Protein AF-A0A8J3MXI0-F1 (afdb_monomer_lite)

Radius of gyration: 33.32 Å; chains: 1; bounding box: 60×74×113 Å

Secondary structure (DSSP, 8-state):
--------------------------PPPP---HHHHHHHHHHHHHHHHHHHHHHHHS-B---HHHHHHHHHHHHHHHHHHTS-TTSPPPHHHHHHHHHHHHHHHHHHHHHHHHHTTTTBPP-SSHHHHHHHHHHHHHHHH--PPSSSS-THHHHHHHHHHHHHHTTS-S-HHHHHHHHHHHHHHHHHHHH-TTS---PPPGGGG--

Structure (mmCIF, N/CA/C/O backbone):
data_AF-A0A8J3MXI0-F1
#
_entry.id   AF-A0A8J3MXI0-F1
#
loop_
_atom_site.group_PDB
_atom_site.id
_atom_site.type_symbol
_atom_site.label_atom_id
_atom_site.label_alt_id
_atom_site.label_comp_id
_atom_site.label_asym_id
_atom_site.label_entity_id
_atom_site.label_seq_id
_atom_site.pdbx_PDB_ins_code
_atom_site.Cartn_x
_atom_site.Cartn_y
_atom_site.Cartn_z
_atom_site.occupancy
_atom_site.B_iso_or_equiv
_atom_site.auth_seq_id
_atom_site.auth_comp_id
_atom_site.auth_asym_id
_atom_site.auth_atom_id
_atom_site.pdbx_PDB_model_num
ATOM 1 N N . MET A 1 1 ? -31.942 59.322 -62.162 1.00 31.28 1 MET A N 1
ATOM 2 C CA . MET A 1 1 ? -32.189 60.615 -61.498 1.00 31.28 1 MET A CA 1
ATOM 3 C C . MET A 1 1 ? -32.015 60.383 -60.007 1.00 31.28 1 MET A C 1
ATOM 5 O O . MET A 1 1 ? -32.507 59.382 -59.508 1.00 31.28 1 MET A O 1
ATOM 9 N N . ILE A 1 2 ? -31.198 61.240 -59.402 1.00 25.89 2 ILE A N 1
ATOM 10 C CA . ILE A 1 2 ? -30.759 61.354 -57.995 1.00 25.89 2 ILE A CA 1
ATOM 11 C C . ILE A 1 2 ? -32.032 61.547 -57.115 1.00 25.89 2 ILE A C 1
ATOM 13 O O . ILE A 1 2 ? -33.030 62.001 -57.667 1.00 25.89 2 ILE A O 1
ATOM 17 N N . VAL A 1 3 ? -32.184 61.225 -55.823 1.00 27.97 3 VAL A N 1
ATOM 18 C CA . VAL A 1 3 ? -31.429 61.512 -54.580 1.00 27.97 3 VAL A CA 1
ATOM 19 C C . VAL A 1 3 ? -32.130 60.696 -53.464 1.00 27.97 3 VAL A C 1
ATOM 21 O O . VAL A 1 3 ? -33.355 60.667 -53.434 1.00 27.97 3 VAL A O 1
ATOM 24 N N . VAL A 1 4 ? -31.443 59.799 -52.747 1.00 34.66 4 VAL A N 1
ATOM 25 C CA . VAL A 1 4 ? -30.995 59.893 -51.330 1.00 34.66 4 VAL A CA 1
ATOM 26 C C . VAL A 1 4 ? -31.963 60.586 -50.355 1.00 34.66 4 VAL A C 1
ATOM 28 O O . VAL A 1 4 ? -32.127 61.796 -50.411 1.00 34.66 4 VAL A O 1
ATOM 31 N N . THR A 1 5 ? -32.435 59.848 -49.347 1.00 35.12 5 THR A N 1
ATOM 32 C CA . THR A 1 5 ? -32.492 60.336 -47.957 1.00 35.12 5 THR A CA 1
ATOM 33 C C . THR A 1 5 ? -32.207 59.172 -47.008 1.00 35.12 5 THR A C 1
ATOM 35 O O . THR A 1 5 ? -32.801 58.102 -47.133 1.00 35.12 5 THR A O 1
ATOM 38 N N . SER A 1 6 ? -31.236 59.391 -46.118 1.00 42.78 6 SER A N 1
ATOM 39 C CA . SER A 1 6 ? -30.755 58.483 -45.071 1.00 42.78 6 SER A CA 1
ATOM 40 C C . SER A 1 6 ? -31.863 57.942 -44.166 1.00 42.78 6 SER A C 1
ATOM 42 O O . SER A 1 6 ? -32.912 58.573 -44.011 1.00 42.78 6 SER A O 1
ATOM 44 N N . PRO A 1 7 ? -31.549 56.864 -43.439 1.00 45.78 7 PRO A N 1
ATOM 45 C CA . PRO A 1 7 ? -31.632 56.986 -41.996 1.00 45.78 7 PRO A CA 1
ATOM 46 C C . PRO A 1 7 ? -30.298 56.685 -41.320 1.00 45.78 7 PRO A C 1
ATOM 48 O O . PRO A 1 7 ? -29.523 55.825 -41.741 1.00 45.78 7 PRO A O 1
ATOM 51 N N . ASP A 1 8 ? -30.089 57.484 -40.288 1.00 38.91 8 ASP A N 1
ATOM 52 C CA . ASP A 1 8 ? -29.039 57.439 -39.296 1.00 38.91 8 ASP A CA 1
ATOM 53 C C . ASP A 1 8 ? -28.921 56.088 -38.579 1.00 38.91 8 ASP A C 1
ATOM 55 O O . ASP A 1 8 ? -29.891 55.342 -38.435 1.00 38.91 8 ASP A O 1
ATOM 59 N N . ASP A 1 9 ? -27.697 55.890 -38.089 1.00 41.19 9 ASP A N 1
ATOM 60 C CA . ASP A 1 9 ? -27.307 55.213 -36.856 1.00 41.19 9 ASP A CA 1
ATOM 61 C C . ASP A 1 9 ? -27.676 53.740 -36.674 1.00 41.19 9 ASP A C 1
ATOM 63 O O . ASP A 1 9 ? -28.808 53.373 -36.391 1.00 41.19 9 ASP A O 1
ATOM 67 N N . PHE A 1 10 ? -26.652 52.891 -36.774 1.00 40.00 10 PHE A N 1
ATOM 68 C CA . PHE A 1 10 ? -26.125 52.067 -35.674 1.00 40.00 10 PHE A CA 1
ATOM 69 C C . PHE A 1 10 ? -24.844 51.414 -36.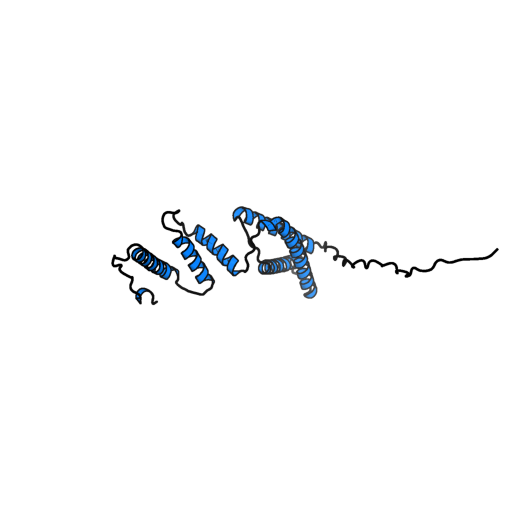224 1.00 40.00 10 PHE A C 1
ATOM 71 O O . PHE A 1 10 ? -24.873 50.586 -37.127 1.00 40.00 10 PHE A O 1
ATOM 78 N N . GLU A 1 11 ? -23.699 52.045 -35.991 1.00 41.84 11 GLU A N 1
ATOM 79 C CA . GLU A 1 11 ? -22.745 51.631 -34.960 1.00 41.84 11 GLU A CA 1
ATOM 80 C C . GLU A 1 11 ? -22.203 50.197 -35.119 1.00 41.84 11 GLU A C 1
ATOM 82 O O . GLU A 1 11 ? -22.908 49.207 -34.975 1.00 41.84 11 GLU A O 1
ATOM 87 N N . GLN A 1 12 ? -20.876 50.160 -35.286 1.00 43.25 12 GLN A N 1
ATOM 88 C CA . GLN A 1 12 ? -19.960 49.116 -34.825 1.00 43.25 12 GLN A CA 1
ATOM 89 C C . GLN A 1 12 ? -19.881 47.833 -35.670 1.00 43.25 12 GLN A C 1
ATOM 91 O O . GLN A 1 12 ? -20.578 46.845 -35.475 1.00 43.25 12 GLN A O 1
ATOM 96 N N . ASN A 1 13 ? -18.876 47.832 -36.556 1.00 45.47 13 ASN A N 1
ATOM 97 C CA . ASN A 1 13 ? -18.169 46.621 -36.963 1.00 45.47 13 ASN A CA 1
ATOM 98 C C . ASN A 1 13 ? -17.700 45.870 -35.706 1.00 45.47 13 ASN A C 1
ATOM 100 O O . ASN A 1 13 ? -16.664 46.218 -35.135 1.00 45.47 13 ASN A O 1
ATOM 104 N N . GLU A 1 14 ? -18.416 44.829 -35.294 1.00 43.53 14 GLU A N 1
ATOM 105 C CA . GLU A 1 14 ? -17.816 43.813 -34.440 1.00 43.53 14 GLU A CA 1
ATOM 106 C C . GLU A 1 14 ? -16.804 43.022 -35.285 1.00 43.53 14 GLU A C 1
ATOM 108 O O . GLU A 1 14 ? -17.167 42.450 -36.320 1.00 43.53 14 GLU A O 1
ATOM 113 N N . PRO A 1 15 ? -15.515 42.981 -34.906 1.00 46.47 15 PRO A N 1
ATOM 114 C CA . PRO A 1 15 ? -14.591 42.053 -35.528 1.00 46.47 15 PRO A CA 1
ATOM 115 C C . PRO A 1 15 ? -15.055 40.634 -35.202 1.00 46.47 15 PRO A C 1
ATOM 117 O O . PRO A 1 15 ? -15.374 40.328 -34.053 1.00 46.47 15 PRO A O 1
ATOM 120 N N . ILE A 1 16 ? -15.062 39.767 -36.218 1.00 44.56 16 ILE A N 1
ATOM 121 C CA . ILE A 1 16 ? -15.274 38.324 -36.072 1.00 44.56 16 ILE A CA 1
ATOM 122 C C . ILE A 1 16 ? -14.407 37.851 -34.902 1.00 44.56 16 ILE A C 1
ATOM 124 O O . ILE A 1 16 ? -13.175 37.867 -34.987 1.00 44.56 16 ILE A O 1
ATOM 128 N N . GLN A 1 17 ? -15.048 37.467 -33.795 1.00 40.62 17 GLN A N 1
ATOM 129 C CA . GLN A 1 17 ? -14.365 36.820 -32.689 1.00 40.62 17 GLN A CA 1
ATOM 130 C C . GLN A 1 17 ? -13.866 35.475 -33.210 1.00 40.62 17 GLN A C 1
ATOM 132 O O . GLN A 1 17 ? -14.604 34.493 -33.252 1.00 40.62 17 GLN A O 1
ATOM 137 N N . LEU A 1 18 ? -12.603 35.439 -33.639 1.00 44.97 18 LEU A N 1
ATOM 138 C CA . LEU A 1 18 ? -11.830 34.210 -33.696 1.00 44.97 18 LEU A CA 1
ATOM 139 C C . LEU A 1 18 ? -11.906 33.621 -32.291 1.00 44.97 18 LEU A C 1
ATOM 141 O O . LEU A 1 18 ? -11.235 34.105 -31.373 1.00 44.97 18 LEU A O 1
ATOM 145 N N . GLN A 1 19 ? -12.779 32.626 -32.120 1.00 43.94 19 GLN A N 1
ATOM 146 C CA . GLN A 1 19 ? -12.743 31.745 -30.971 1.00 43.94 19 GLN A CA 1
ATOM 147 C C . GLN A 1 19 ? -11.290 31.309 -30.856 1.00 43.94 19 GLN A C 1
ATOM 149 O O . GLN A 1 19 ? -10.739 30.672 -31.752 1.00 43.94 19 GLN A O 1
ATOM 154 N N . ARG A 1 20 ? -10.631 31.772 -29.792 1.00 44.53 20 ARG A N 1
ATOM 155 C CA . ARG A 1 20 ? -9.350 31.231 -29.376 1.00 44.53 20 ARG A CA 1
ATOM 156 C C . ARG A 1 20 ? -9.657 29.792 -29.021 1.00 44.53 20 ARG A C 1
ATOM 158 O O . ARG A 1 20 ? -10.057 29.520 -27.890 1.00 44.53 20 ARG A O 1
ATOM 165 N N . ASP A 1 21 ? -9.530 28.913 -30.010 1.00 42.72 21 ASP A N 1
ATOM 166 C CA . ASP A 1 21 ? -9.360 27.496 -29.786 1.00 42.72 21 ASP A CA 1
ATOM 167 C C . ASP A 1 21 ? -8.287 27.404 -28.716 1.00 42.72 21 ASP A C 1
ATOM 169 O O . ASP A 1 21 ? -7.122 27.762 -28.909 1.00 42.72 21 ASP A O 1
ATOM 173 N N . THR A 1 22 ? -8.744 27.050 -27.523 1.00 43.84 22 THR A N 1
ATOM 174 C CA . THR A 1 22 ? -7.882 26.639 -26.440 1.00 43.84 22 THR A CA 1
ATOM 175 C C . THR A 1 22 ? -7.048 25.540 -27.056 1.00 43.84 22 THR A C 1
ATOM 177 O O . THR A 1 22 ? -7.578 24.500 -27.443 1.00 43.84 22 THR A O 1
ATOM 180 N N . THR A 1 23 ? -5.759 25.813 -27.251 1.00 48.41 23 THR A N 1
ATOM 181 C CA . THR A 1 23 ? -4.776 24.841 -27.698 1.00 48.41 23 THR A CA 1
ATOM 182 C C . THR A 1 23 ? -4.812 23.726 -26.667 1.00 48.41 23 THR A C 1
ATOM 184 O O . THR A 1 23 ? -4.138 23.772 -25.640 1.00 48.41 23 THR A O 1
ATOM 187 N N . ARG A 1 24 ? -5.683 22.742 -26.900 1.00 47.34 24 ARG A N 1
ATOM 188 C CA . ARG A 1 24 ? -5.689 21.470 -26.208 1.00 47.34 24 ARG A CA 1
ATOM 189 C C . ARG A 1 24 ? -4.335 20.907 -26.578 1.00 47.34 24 ARG A C 1
ATOM 191 O O . ARG A 1 24 ? -4.144 20.494 -27.720 1.00 47.34 24 ARG A O 1
ATOM 198 N N . ALA A 1 25 ? -3.365 21.062 -25.676 1.00 52.06 25 ALA A N 1
ATOM 199 C CA . ALA A 1 25 ? -2.036 20.518 -25.867 1.00 52.06 25 ALA A CA 1
ATOM 200 C C . ALA A 1 25 ? -2.248 19.082 -26.335 1.00 52.06 25 ALA A C 1
ATOM 202 O O . ALA A 1 25 ? -2.929 18.316 -25.648 1.00 52.06 25 ALA A O 1
ATOM 203 N N . LEU A 1 26 ? -1.797 18.784 -27.558 1.00 50.00 26 LEU A N 1
ATOM 204 C CA . LEU A 1 26 ? -1.842 17.440 -28.108 1.00 50.00 26 LEU A CA 1
ATOM 205 C C . LEU A 1 26 ? -1.212 16.559 -27.037 1.00 50.00 26 LEU A C 1
ATOM 207 O O . LEU A 1 26 ? -0.026 16.719 -26.740 1.00 50.00 26 LEU A O 1
ATOM 211 N N . GLN A 1 27 ? -2.028 15.726 -26.386 1.00 54.50 27 GLN A N 1
ATOM 212 C CA . GLN A 1 27 ? -1.500 14.756 -25.443 1.00 54.50 27 GLN A CA 1
ATOM 213 C C . GLN A 1 27 ? -0.427 13.980 -26.210 1.00 54.50 27 GLN A C 1
ATOM 215 O O . GLN A 1 27 ? -0.682 13.589 -27.358 1.00 54.50 27 GLN A O 1
ATOM 220 N N . PRO A 1 28 ? 0.793 13.854 -25.662 1.00 59.72 28 PRO A N 1
ATOM 221 C CA . PRO A 1 28 ? 1.842 13.120 -26.345 1.00 59.72 28 PRO A CA 1
ATOM 222 C C . PRO A 1 28 ? 1.295 11.735 -26.683 1.00 59.72 28 PRO A C 1
ATOM 224 O O . PRO A 1 28 ? 0.644 11.108 -25.848 1.00 5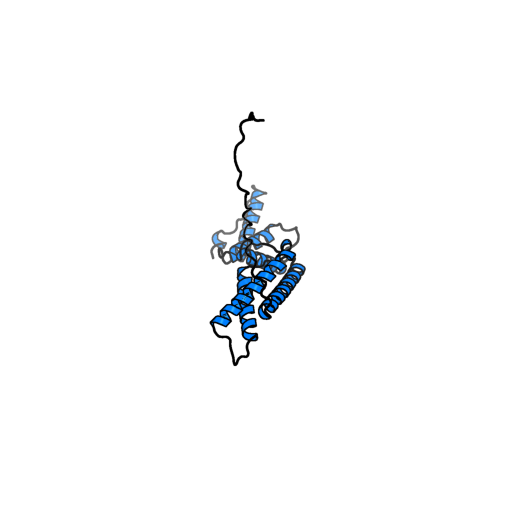9.72 28 PRO A O 1
ATOM 227 N N . ALA A 1 29 ? 1.498 11.299 -27.928 1.00 66.94 29 ALA A N 1
ATOM 228 C CA . ALA A 1 29 ? 1.015 9.997 -28.362 1.00 66.94 29 ALA A CA 1
ATOM 229 C C . ALA A 1 29 ? 1.506 8.917 -27.379 1.00 66.94 29 ALA A C 1
ATOM 231 O O . ALA A 1 29 ? 2.675 8.975 -26.973 1.00 66.94 29 ALA A O 1
ATOM 232 N N . PRO A 1 30 ? 0.644 7.961 -26.989 1.00 69.44 30 PRO A N 1
ATOM 233 C CA . PRO A 1 30 ? 1.008 6.946 -26.014 1.00 69.44 30 PRO A CA 1
ATOM 234 C C . PRO A 1 30 ? 2.246 6.184 -26.492 1.00 69.44 30 PRO A C 1
ATOM 236 O O . PRO A 1 30 ? 2.326 5.729 -27.636 1.00 69.44 30 PRO A O 1
ATOM 239 N N . ASP A 1 31 ? 3.240 6.075 -25.610 1.00 77.31 31 ASP A N 1
ATOM 240 C CA . ASP A 1 31 ? 4.472 5.341 -25.880 1.00 77.31 31 ASP A CA 1
ATOM 241 C C . ASP A 1 31 ? 4.137 3.854 -26.050 1.00 77.31 31 ASP A C 1
ATOM 243 O O . ASP A 1 31 ? 3.786 3.179 -25.085 1.00 77.31 31 ASP A O 1
ATOM 247 N N . ASN A 1 32 ? 4.206 3.346 -27.278 1.00 80.94 32 ASN A N 1
ATOM 248 C CA . ASN A 1 32 ? 3.894 1.950 -27.607 1.00 80.94 32 ASN A CA 1
ATOM 249 C C . ASN A 1 32 ? 5.141 1.057 -27.640 1.00 80.94 32 ASN A C 1
ATOM 251 O O . ASN A 1 32 ? 5.127 -0.015 -28.246 1.00 80.94 32 ASN A O 1
ATOM 255 N N . SER A 1 33 ? 6.244 1.495 -27.027 1.00 86.94 33 SER A N 1
ATOM 256 C CA . SER A 1 33 ? 7.437 0.659 -26.920 1.00 86.94 33 SER A CA 1
ATOM 257 C C . SER A 1 33 ? 7.152 -0.632 -26.131 1.00 86.94 33 SER A C 1
ATOM 259 O O . SER A 1 33 ? 6.322 -0.627 -25.218 1.00 86.94 33 SER A O 1
ATOM 261 N N . PRO A 1 34 ? 7.863 -1.740 -26.424 1.00 88.19 34 PRO A N 1
ATOM 262 C CA . PRO A 1 34 ? 7.713 -2.991 -25.676 1.00 88.19 34 PRO A CA 1
ATOM 263 C C . PRO A 1 34 ? 7.879 -2.806 -24.163 1.00 88.19 34 PRO A C 1
ATOM 265 O O . PRO A 1 34 ? 7.136 -3.391 -23.382 1.00 88.19 34 PRO A O 1
ATOM 268 N N . LEU A 1 35 ? 8.806 -1.931 -23.762 1.00 89.69 35 LEU A N 1
ATOM 269 C CA . LEU A 1 35 ? 9.070 -1.600 -22.365 1.00 89.69 35 LEU A CA 1
ATOM 270 C C . LEU A 1 35 ? 7.879 -0.883 -21.702 1.00 89.69 35 LEU A C 1
ATOM 272 O O . LEU A 1 35 ? 7.519 -1.215 -20.575 1.00 89.69 35 LEU A O 1
ATOM 276 N N . ALA A 1 36 ? 7.252 0.072 -22.396 1.00 91.12 36 ALA A N 1
ATOM 277 C CA . ALA A 1 36 ? 6.058 0.756 -21.900 1.00 91.12 36 ALA A CA 1
ATOM 278 C C . ALA A 1 36 ? 4.852 -0.195 -21.827 1.00 91.12 36 ALA A C 1
ATOM 280 O O . ALA A 1 36 ? 4.123 -0.183 -20.842 1.00 91.12 36 ALA A O 1
ATOM 281 N N . ASN A 1 37 ? 4.675 -1.079 -22.813 1.00 92.38 37 ASN A N 1
ATOM 282 C CA . ASN A 1 37 ? 3.612 -2.088 -22.774 1.00 92.38 37 ASN A CA 1
ATOM 283 C C . ASN A 1 37 ? 3.801 -3.095 -21.634 1.00 92.38 37 ASN A C 1
ATOM 285 O O . ASN A 1 37 ? 2.828 -3.434 -20.967 1.00 92.38 37 ASN A O 1
ATOM 289 N N . GLN A 1 38 ? 5.037 -3.524 -21.359 1.00 93.75 38 GLN A N 1
ATOM 290 C CA . GLN A 1 38 ? 5.334 -4.358 -20.192 1.00 93.75 38 GLN A CA 1
ATOM 291 C C . GLN A 1 38 ? 4.932 -3.656 -18.887 1.00 93.75 38 GLN A C 1
ATOM 293 O O . GLN A 1 38 ? 4.351 -4.287 -18.010 1.00 93.75 38 GLN A O 1
ATOM 298 N N . ALA A 1 39 ? 5.208 -2.353 -18.771 1.00 94.50 39 ALA A N 1
ATOM 299 C CA . ALA A 1 39 ? 4.819 -1.551 -17.613 1.00 94.50 39 ALA A CA 1
ATOM 300 C C . ALA A 1 39 ? 3.293 -1.494 -17.428 1.00 94.50 39 ALA A C 1
ATOM 302 O O . ALA A 1 39 ? 2.804 -1.674 -16.316 1.00 94.50 39 ALA A O 1
ATOM 303 N N . ARG A 1 40 ? 2.535 -1.307 -18.518 1.00 95.06 40 ARG A N 1
ATOM 304 C CA . ARG A 1 40 ? 1.062 -1.297 -18.485 1.00 95.06 40 ARG A CA 1
ATOM 305 C C . ARG A 1 40 ? 0.480 -2.650 -18.083 1.00 95.06 40 ARG A C 1
ATOM 307 O O . ARG A 1 40 ? -0.404 -2.693 -17.240 1.00 95.06 40 ARG A O 1
ATOM 314 N N . ILE A 1 41 ? 0.995 -3.749 -18.642 1.00 94.25 41 ILE A N 1
ATOM 315 C CA . ILE A 1 41 ? 0.554 -5.104 -18.271 1.00 94.25 41 ILE A CA 1
ATOM 316 C C . ILE A 1 41 ? 0.810 -5.350 -16.780 1.00 94.25 41 ILE A C 1
ATOM 318 O O . ILE A 1 41 ? -0.097 -5.771 -16.074 1.00 94.25 41 ILE A O 1
ATOM 322 N N . GLN A 1 42 ? 1.995 -4.985 -16.279 1.00 95.56 42 GLN A N 1
ATOM 323 C CA . GLN A 1 42 ? 2.303 -5.112 -14.853 1.00 95.56 42 GLN A CA 1
ATOM 324 C C . GLN A 1 42 ? 1.349 -4.291 -13.971 1.00 95.56 42 GLN A C 1
ATOM 326 O O . GLN A 1 42 ? 0.988 -4.738 -12.887 1.00 95.56 42 GLN A O 1
ATOM 331 N N . ALA A 1 43 ? 0.936 -3.098 -14.412 1.00 94.75 43 ALA A N 1
ATOM 332 C CA . ALA A 1 43 ? -0.044 -2.293 -13.686 1.00 94.75 43 ALA A CA 1
ATOM 333 C C . ALA A 1 43 ? -1.424 -2.971 -13.632 1.00 94.75 43 ALA A C 1
ATOM 335 O O . ALA A 1 43 ? -2.071 -2.946 -12.587 1.00 94.75 43 ALA A O 1
ATOM 336 N N . VAL A 1 44 ? -1.856 -3.602 -14.729 1.00 94.50 44 VAL A N 1
ATOM 337 C CA . VAL A 1 44 ? -3.103 -4.382 -14.776 1.00 94.50 44 VAL A CA 1
ATOM 338 C C . VAL A 1 44 ? -3.035 -5.571 -13.817 1.00 94.50 44 VAL A C 1
ATOM 340 O O . VAL A 1 44 ? -3.967 -5.773 -13.039 1.00 94.50 44 VAL A O 1
ATOM 343 N N . ASP A 1 45 ? -1.930 -6.318 -13.827 1.00 94.56 45 ASP A N 1
ATOM 344 C CA . ASP A 1 45 ? -1.728 -7.465 -12.935 1.00 94.56 45 ASP A CA 1
ATOM 345 C C . ASP A 1 45 ? -1.742 -7.032 -11.457 1.00 94.56 45 ASP A C 1
ATOM 347 O O . ASP A 1 45 ? -2.478 -7.600 -10.648 1.00 94.56 45 ASP A O 1
ATOM 351 N N . ASP A 1 46 ? -1.015 -5.963 -11.107 1.00 92.94 46 ASP A N 1
ATOM 352 C CA . ASP A 1 46 ? -0.991 -5.419 -9.742 1.00 92.94 46 ASP A CA 1
ATOM 353 C C . ASP A 1 46 ? -2.401 -4.964 -9.289 1.00 92.94 46 ASP A C 1
ATOM 355 O O . ASP A 1 46 ? -2.786 -5.166 -8.135 1.00 92.94 46 ASP A O 1
ATOM 359 N N . ILE A 1 47 ? -3.219 -4.388 -10.179 1.00 92.69 47 ILE A N 1
ATOM 360 C CA . ILE A 1 47 ? -4.609 -4.016 -9.856 1.00 92.69 47 ILE A CA 1
ATOM 361 C C . ILE A 1 47 ? -5.490 -5.250 -9.637 1.00 92.69 47 ILE A C 1
ATOM 363 O O . ILE A 1 47 ? -6.325 -5.242 -8.728 1.00 92.69 47 ILE A O 1
ATOM 367 N N . GLN A 1 48 ? -5.309 -6.321 -10.412 1.00 91.62 48 GLN A N 1
ATOM 368 C CA . GLN A 1 48 ? -6.026 -7.579 -10.185 1.00 91.62 48 GLN A CA 1
ATOM 369 C C . GLN A 1 48 ? -5.666 -8.196 -8.827 1.00 91.62 48 GLN A C 1
ATOM 371 O O . GLN A 1 48 ? -6.549 -8.682 -8.115 1.00 91.62 48 GLN A O 1
ATOM 376 N N . GLU A 1 49 ? -4.397 -8.119 -8.416 1.00 90.25 49 GLU A N 1
ATOM 377 C CA . GLU A 1 49 ? -3.977 -8.523 -7.069 1.00 90.25 49 GLU A CA 1
ATOM 378 C C . GLU A 1 49 ? -4.665 -7.675 -5.988 1.00 90.25 49 GLU A C 1
ATOM 380 O O . GLU A 1 49 ? -5.201 -8.220 -5.017 1.00 90.25 49 GLU A O 1
ATOM 385 N N . VAL A 1 50 ? -4.735 -6.351 -6.173 1.00 87.38 50 VAL A N 1
ATOM 386 C CA . VAL A 1 50 ? -5.465 -5.455 -5.260 1.00 87.38 50 VAL A CA 1
ATOM 387 C C . VAL A 1 50 ? -6.950 -5.822 -5.189 1.00 87.38 50 VAL A C 1
ATOM 389 O O . VAL A 1 50 ? -7.509 -5.875 -4.095 1.00 87.38 50 VAL A O 1
ATOM 392 N N . GLN A 1 51 ? -7.598 -6.127 -6.314 1.00 86.38 51 GLN A N 1
ATOM 393 C CA . GLN A 1 51 ? -8.997 -6.572 -6.341 1.00 86.38 51 GLN A CA 1
ATOM 394 C C . GLN A 1 51 ? -9.203 -7.876 -5.562 1.00 86.38 51 GLN A C 1
ATOM 396 O O . GLN A 1 51 ? -10.157 -7.991 -4.788 1.00 86.38 51 GLN A O 1
ATOM 401 N N . ALA A 1 52 ? -8.297 -8.845 -5.714 1.00 83.50 52 ALA A N 1
ATOM 402 C CA . ALA A 1 52 ? -8.346 -10.092 -4.958 1.00 83.50 52 ALA A CA 1
ATOM 403 C C . ALA A 1 52 ? -8.189 -9.849 -3.444 1.00 83.50 52 ALA A C 1
ATOM 405 O O . ALA A 1 52 ? -8.904 -10.453 -2.637 1.00 83.50 52 ALA A O 1
ATOM 406 N N . LEU A 1 53 ? -7.307 -8.924 -3.050 1.00 79.44 53 LEU A N 1
ATOM 407 C CA . LEU A 1 53 ? -7.148 -8.508 -1.654 1.00 79.44 53 LEU A CA 1
ATOM 408 C C . LEU A 1 53 ? -8.395 -7.798 -1.120 1.00 79.44 53 LEU A C 1
ATOM 410 O O . LEU A 1 53 ? -8.833 -8.099 -0.011 1.00 79.44 53 LEU A O 1
ATOM 414 N N . ILE A 1 54 ? -9.019 -6.918 -1.907 1.00 80.75 54 ILE A N 1
ATOM 415 C CA . ILE A 1 54 ? -10.292 -6.274 -1.553 1.00 80.75 54 ILE A CA 1
ATOM 416 C C . ILE A 1 54 ? -11.377 -7.329 -1.315 1.00 80.75 54 ILE A C 1
ATOM 418 O O . ILE A 1 54 ? -12.080 -7.253 -0.310 1.00 80.75 54 ILE A O 1
ATOM 422 N N . ALA A 1 55 ? -11.491 -8.344 -2.175 1.00 77.00 55 ALA A N 1
ATOM 423 C CA . ALA A 1 55 ? -12.482 -9.409 -2.011 1.00 77.00 55 ALA A CA 1
ATOM 424 C C . ALA A 1 55 ? -12.267 -10.230 -0.726 1.00 77.00 55 ALA A C 1
ATOM 426 O O . ALA A 1 55 ? -13.231 -10.654 -0.087 1.00 77.00 55 ALA A O 1
ATOM 427 N N . LYS A 1 56 ? -11.006 -10.443 -0.330 1.00 71.88 56 LYS A N 1
ATOM 428 C CA . LYS A 1 56 ? -10.641 -11.205 0.872 1.00 71.88 56 LYS A CA 1
ATOM 429 C C . LYS A 1 56 ? -10.767 -10.388 2.161 1.00 71.88 56 LYS A C 1
ATOM 431 O O . LYS A 1 56 ? -11.219 -10.912 3.177 1.00 71.88 56 LYS A O 1
ATOM 436 N N . GLU A 1 57 ? -10.336 -9.131 2.138 1.00 67.88 57 GLU A N 1
ATOM 437 C CA . GLU A 1 57 ? -10.190 -8.287 3.333 1.00 67.88 57 GLU A CA 1
ATOM 438 C C . GLU A 1 57 ? -11.287 -7.223 3.471 1.00 67.88 57 GLU A C 1
ATOM 440 O O . GLU A 1 57 ? -11.353 -6.507 4.473 1.00 67.88 57 GLU A O 1
ATOM 445 N N . GLY A 1 58 ? -12.151 -7.090 2.465 1.00 67.69 58 GLY A N 1
ATOM 446 C CA . GLY A 1 58 ? -13.241 -6.119 2.391 1.00 67.69 58 GLY A CA 1
ATOM 447 C C . GLY A 1 58 ? -12.798 -4.675 2.140 1.00 67.69 58 GLY A C 1
ATOM 448 O O . GLY A 1 58 ? -13.636 -3.837 1.822 1.00 67.69 58 GLY A O 1
ATOM 449 N N . SER A 1 59 ? -11.512 -4.347 2.309 1.00 69.19 59 SER A N 1
ATOM 450 C CA . SER A 1 59 ? -10.961 -3.033 1.966 1.00 69.19 59 SER A CA 1
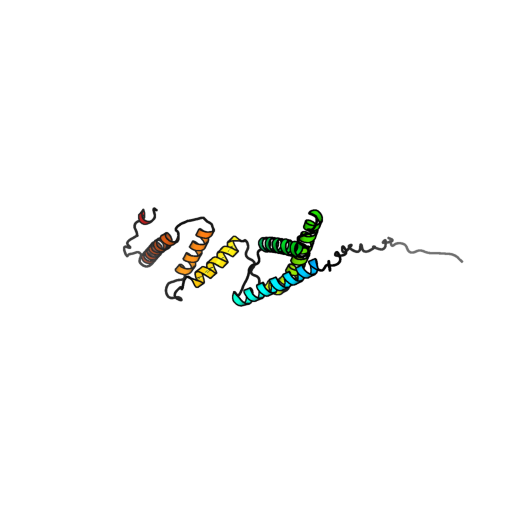ATOM 451 C C . SER A 1 59 ? -9.437 -3.002 1.998 1.00 69.19 59 SER A C 1
ATOM 453 O O . SER A 1 59 ? -8.836 -3.475 2.966 1.00 69.19 59 SER A O 1
ATOM 455 N N . VAL A 1 60 ? -8.839 -2.316 1.026 1.00 74.75 60 VAL A N 1
ATOM 456 C CA . VAL A 1 60 ? -7.391 -2.081 0.924 1.00 74.75 60 VAL A CA 1
ATOM 457 C C . VAL A 1 60 ? -7.120 -0.576 0.856 1.00 74.75 60 VAL A C 1
ATOM 459 O O . VAL A 1 60 ? -7.948 0.194 0.362 1.00 74.75 60 VAL A O 1
ATOM 462 N N . THR A 1 61 ? -5.968 -0.157 1.374 1.00 77.88 61 THR A N 1
ATOM 463 C CA . THR A 1 61 ? -5.446 1.202 1.213 1.00 77.88 61 THR A CA 1
ATOM 464 C C . THR A 1 61 ? -4.152 1.128 0.419 1.00 77.88 61 THR A C 1
ATOM 466 O O . THR A 1 61 ? -3.294 0.307 0.721 1.00 77.88 61 THR A O 1
ATOM 469 N N . ILE A 1 62 ? -4.031 1.980 -0.596 1.00 79.81 62 ILE A N 1
ATOM 470 C CA . ILE A 1 62 ? -2.828 2.108 -1.420 1.00 79.81 62 ILE A CA 1
ATOM 471 C C . ILE A 1 62 ? -2.132 3.400 -1.002 1.00 79.81 62 ILE A C 1
ATOM 473 O O . ILE A 1 62 ? -2.760 4.461 -1.013 1.00 79.81 62 ILE A O 1
ATOM 477 N N . LEU A 1 63 ? -0.858 3.303 -0.630 1.00 80.94 63 LEU A N 1
ATOM 478 C CA . LEU A 1 63 ? -0.014 4.450 -0.316 1.00 80.94 63 LEU A CA 1
ATOM 479 C C . LEU A 1 63 ? 0.760 4.854 -1.572 1.00 80.94 63 LEU A C 1
ATOM 481 O O . LEU A 1 63 ? 1.603 4.095 -2.045 1.00 80.94 63 LEU A O 1
ATOM 485 N N . ASP A 1 64 ? 0.489 6.048 -2.105 1.00 81.56 64 ASP A N 1
ATOM 486 C CA . ASP A 1 64 ? 1.074 6.497 -3.379 1.00 81.56 64 ASP A CA 1
ATOM 487 C C . ASP A 1 64 ? 2.615 6.528 -3.337 1.00 81.56 64 ASP A C 1
ATOM 489 O O . ASP A 1 64 ? 3.264 6.155 -4.309 1.00 81.56 64 ASP A O 1
ATOM 493 N N . ALA A 1 65 ? 3.213 6.874 -2.191 1.00 80.94 65 ALA A N 1
ATOM 494 C CA . ALA A 1 65 ? 4.668 6.853 -2.017 1.00 80.94 65 ALA A CA 1
ATOM 495 C C . ALA A 1 65 ? 5.265 5.434 -2.119 1.00 80.94 65 ALA A C 1
ATOM 497 O O . ALA A 1 65 ? 6.286 5.236 -2.774 1.00 80.94 65 ALA A O 1
ATOM 498 N N . GLU A 1 66 ? 4.616 4.433 -1.515 1.00 83.81 66 GLU A N 1
ATOM 499 C CA . GLU A 1 66 ? 5.067 3.036 -1.597 1.00 83.81 66 GLU A CA 1
ATOM 500 C C . GLU A 1 66 ? 4.844 2.459 -2.999 1.00 83.81 66 GLU A C 1
ATOM 502 O O . GLU A 1 66 ? 5.658 1.678 -3.495 1.00 83.81 66 GLU A O 1
ATOM 507 N N . LEU A 1 67 ? 3.766 2.881 -3.669 1.00 87.62 67 LEU A N 1
ATOM 508 C CA . LEU A 1 67 ? 3.498 2.536 -5.060 1.00 87.62 67 LEU A CA 1
ATOM 509 C C . LEU A 1 67 ? 4.593 3.081 -5.987 1.00 87.62 67 LEU A C 1
ATOM 511 O O . LEU A 1 67 ? 5.099 2.340 -6.828 1.00 87.62 67 LEU A O 1
ATOM 515 N N . GLU A 1 68 ? 5.001 4.341 -5.816 1.00 88.50 68 GLU A N 1
ATOM 516 C CA . GLU A 1 68 ? 6.098 4.943 -6.583 1.00 88.50 68 GLU A CA 1
ATOM 517 C C . GLU A 1 68 ? 7.435 4.224 -6.343 1.00 88.50 68 GLU A C 1
ATOM 519 O O . GLU A 1 68 ? 8.170 3.944 -7.298 1.00 88.50 68 GLU A O 1
ATOM 524 N N . GLU A 1 69 ? 7.752 3.868 -5.094 1.00 90.12 69 GLU A N 1
ATOM 525 C CA . GLU A 1 69 ? 8.955 3.092 -4.770 1.00 90.12 69 GLU A CA 1
ATOM 526 C C . GLU A 1 69 ? 8.929 1.692 -5.398 1.00 90.12 69 GLU A C 1
ATOM 528 O O . GLU A 1 69 ? 9.927 1.262 -5.996 1.00 90.12 69 GLU A O 1
ATOM 533 N N . ARG A 1 70 ? 7.785 0.995 -5.328 1.00 89.50 70 ARG A N 1
ATOM 534 C CA . ARG A 1 70 ? 7.580 -0.305 -5.982 1.00 89.50 70 ARG A CA 1
ATOM 535 C C . ARG A 1 70 ? 7.736 -0.183 -7.496 1.00 89.50 70 ARG A C 1
ATOM 537 O O . ARG A 1 70 ? 8.501 -0.950 -8.084 1.00 89.50 70 ARG A O 1
ATOM 544 N N . ALA A 1 71 ? 7.082 0.794 -8.122 1.00 93.19 71 ALA A N 1
ATOM 545 C CA . ALA A 1 71 ? 7.178 1.046 -9.558 1.00 93.19 71 ALA A CA 1
ATOM 546 C C . ALA A 1 71 ? 8.630 1.309 -9.979 1.00 93.19 71 ALA A C 1
ATOM 548 O O . ALA A 1 71 ? 9.104 0.770 -10.980 1.00 93.19 71 ALA A O 1
ATOM 549 N N . LEU A 1 72 ? 9.385 2.075 -9.185 1.00 94.81 72 LEU A N 1
ATOM 550 C CA . LEU A 1 72 ? 10.802 2.323 -9.435 1.00 94.81 72 LEU A CA 1
ATOM 551 C C . LEU A 1 72 ? 11.644 1.040 -9.326 1.00 94.81 72 LEU A C 1
ATOM 553 O O . LEU A 1 72 ? 12.568 0.846 -10.122 1.00 94.81 72 LEU A O 1
ATOM 557 N N . ALA A 1 73 ? 11.367 0.171 -8.352 1.00 94.50 73 ALA A N 1
ATOM 558 C CA . ALA A 1 73 ? 12.056 -1.110 -8.206 1.00 94.50 73 ALA A CA 1
ATOM 559 C C . ALA A 1 73 ? 11.785 -2.039 -9.403 1.00 94.50 73 ALA A C 1
ATOM 561 O O . ALA A 1 73 ? 12.733 -2.570 -9.990 1.00 94.50 73 ALA A O 1
ATOM 562 N N . LEU A 1 74 ? 10.519 -2.158 -9.814 1.00 94.69 74 LEU A N 1
ATOM 563 C CA . LEU A 1 74 ? 10.099 -2.935 -10.982 1.00 94.69 74 LEU A CA 1
ATOM 564 C C . LEU A 1 74 ? 10.723 -2.394 -12.274 1.00 94.69 74 LEU A C 1
ATOM 566 O O . LEU A 1 74 ? 11.306 -3.160 -13.040 1.00 94.69 74 LEU A O 1
ATOM 570 N N . ALA A 1 75 ? 10.724 -1.073 -12.468 1.00 94.81 75 ALA A N 1
ATOM 571 C CA . ALA A 1 75 ? 11.358 -0.427 -13.615 1.00 94.81 75 ALA A CA 1
ATOM 572 C C . ALA A 1 75 ? 12.853 -0.759 -13.717 1.00 94.81 75 ALA A C 1
ATOM 574 O O . ALA A 1 75 ? 13.350 -1.109 -14.787 1.00 94.81 75 ALA A O 1
ATOM 575 N N . LYS A 1 76 ? 13.590 -0.680 -12.600 1.00 93.88 76 LYS A N 1
ATOM 576 C CA . LYS A 1 76 ? 15.023 -1.018 -12.564 1.00 93.88 76 LYS A CA 1
ATOM 577 C C . LYS A 1 76 ? 15.263 -2.475 -12.967 1.00 93.88 76 LYS A C 1
ATOM 579 O O . LYS A 1 76 ? 16.229 -2.748 -13.677 1.00 93.88 76 LYS A O 1
ATOM 584 N N . LEU A 1 77 ? 14.409 -3.401 -12.527 1.00 93.25 77 LEU A N 1
ATOM 585 C CA . LEU A 1 77 ? 14.498 -4.820 -12.882 1.00 93.25 77 LEU A CA 1
ATOM 586 C C . LEU A 1 77 ? 14.155 -5.064 -14.356 1.00 93.25 77 LEU A C 1
ATOM 588 O O . LEU A 1 77 ? 14.913 -5.746 -15.045 1.00 93.25 77 LEU A O 1
ATOM 592 N N . ALA A 1 78 ? 13.072 -4.470 -14.855 1.00 92.12 78 ALA A N 1
ATOM 593 C CA . ALA A 1 78 ? 12.637 -4.608 -16.243 1.00 92.12 78 ALA A CA 1
ATOM 594 C C . ALA A 1 78 ? 13.687 -4.066 -17.222 1.00 92.12 78 ALA A C 1
ATOM 596 O O . ALA A 1 78 ? 14.062 -4.748 -18.178 1.00 92.12 78 ALA A O 1
ATOM 597 N N . VAL A 1 79 ? 14.240 -2.879 -16.943 1.00 91.56 79 VAL A N 1
ATOM 598 C CA . VAL A 1 79 ? 15.298 -2.290 -17.773 1.00 91.56 79 VAL A CA 1
ATOM 599 C C . VAL A 1 79 ? 16.552 -3.155 -17.737 1.00 91.56 79 VAL A C 1
ATOM 601 O O . VAL A 1 79 ? 17.084 -3.456 -18.795 1.00 91.56 79 VAL A O 1
ATOM 604 N N . LYS A 1 80 ? 17.005 -3.624 -16.568 1.00 89.31 80 LYS A N 1
ATOM 605 C CA . LYS A 1 80 ? 18.169 -4.528 -16.494 1.00 89.31 80 LYS A CA 1
ATOM 606 C C . LYS A 1 80 ? 17.954 -5.825 -17.272 1.00 89.31 80 LYS A C 1
ATOM 608 O O . LYS A 1 80 ? 18.864 -6.265 -17.956 1.00 89.31 80 LYS A O 1
ATOM 613 N N . SER A 1 81 ? 16.757 -6.401 -17.191 1.00 87.88 81 SER A N 1
ATOM 614 C CA . SER A 1 81 ? 16.411 -7.655 -17.876 1.00 87.88 81 SER A CA 1
ATOM 615 C C . SER A 1 81 ? 16.268 -7.489 -19.391 1.00 87.88 81 SER A C 1
ATOM 617 O O . SER A 1 81 ? 16.337 -8.468 -20.125 1.00 87.88 81 SER A O 1
ATOM 619 N N . SER A 1 82 ? 16.081 -6.254 -19.866 1.00 87.31 82 SER A N 1
ATOM 620 C CA . SER A 1 82 ? 15.994 -5.932 -21.295 1.00 87.31 82 SER A CA 1
ATOM 621 C C . SER A 1 82 ? 17.361 -5.880 -21.984 1.00 87.31 82 SER A C 1
ATOM 623 O O . SER A 1 82 ? 17.411 -5.767 -23.208 1.00 87.31 82 SER A O 1
ATOM 625 N N . TYR A 1 83 ? 18.460 -5.946 -21.224 1.00 86.06 83 TYR A N 1
ATOM 626 C CA . TYR A 1 83 ? 19.819 -5.910 -21.755 1.00 86.06 83 TYR A CA 1
ATOM 627 C C . TYR A 1 83 ? 20.584 -7.185 -21.397 1.00 86.06 83 TYR A C 1
ATOM 629 O O . TYR A 1 83 ? 20.493 -7.660 -20.263 1.00 86.06 83 TYR A O 1
ATOM 637 N N . PRO A 1 84 ? 21.379 -7.728 -22.333 1.00 84.75 84 PRO A N 1
ATOM 638 C CA . PRO A 1 84 ? 22.316 -8.787 -22.004 1.00 84.75 84 PRO A CA 1
ATOM 639 C C . PRO A 1 84 ? 23.374 -8.267 -21.009 1.00 84.75 84 PRO A C 1
ATOM 641 O O . PRO A 1 84 ? 23.797 -7.110 -21.125 1.00 84.75 84 PRO A O 1
ATOM 644 N N . PRO A 1 85 ? 23.824 -9.089 -20.041 1.00 82.06 85 PRO A N 1
ATOM 645 C CA . PRO A 1 85 ? 24.799 -8.679 -19.026 1.00 82.06 85 PRO A CA 1
ATOM 646 C C . PRO A 1 85 ? 26.093 -8.096 -19.607 1.00 82.06 85 PRO A C 1
ATOM 648 O O . PRO A 1 85 ? 26.721 -7.237 -18.990 1.00 82.06 85 PRO A O 1
ATOM 651 N N . GLU A 1 86 ? 26.486 -8.555 -20.795 1.00 85.56 86 GLU A N 1
ATOM 652 C CA . GLU A 1 86 ? 27.719 -8.171 -21.477 1.00 85.56 86 GLU A CA 1
ATOM 653 C C . GLU A 1 86 ? 27.628 -6.806 -22.173 1.00 85.56 86 GLU A C 1
ATOM 655 O O . GLU A 1 86 ? 28.657 -6.237 -22.535 1.00 85.56 86 GLU A O 1
ATOM 660 N N . ASN A 1 87 ? 26.419 -6.266 -22.359 1.00 87.50 87 ASN A N 1
ATOM 661 C CA . ASN A 1 87 ? 26.204 -4.978 -23.010 1.00 87.50 87 ASN A CA 1
ATOM 662 C C . ASN A 1 87 ? 25.130 -4.160 -22.273 1.00 87.50 87 ASN A C 1
ATOM 664 O O . ASN A 1 87 ? 24.002 -4.034 -22.760 1.00 87.50 87 ASN A O 1
ATOM 668 N N . PRO A 1 88 ? 25.449 -3.632 -21.077 1.00 87.44 88 PRO A N 1
ATOM 669 C CA . PRO A 1 88 ? 24.505 -2.852 -20.294 1.00 87.44 88 PRO A CA 1
ATOM 670 C C . PRO A 1 88 ? 24.188 -1.505 -20.966 1.00 87.44 88 PRO A C 1
ATOM 672 O O . PRO A 1 88 ? 25.033 -0.945 -21.671 1.00 87.44 88 PRO A O 1
ATOM 675 N N . PRO A 1 89 ? 23.005 -0.929 -20.693 1.00 87.50 89 PRO A N 1
ATOM 676 C CA . PRO A 1 89 ? 22.664 0.396 -21.185 1.00 87.50 89 PRO A CA 1
ATOM 677 C C . PRO A 1 89 ? 23.624 1.432 -20.609 1.00 87.50 89 PRO A C 1
ATOM 679 O O . PRO A 1 89 ? 24.059 1.340 -19.454 1.00 87.50 89 PRO A O 1
ATOM 682 N N . ASN A 1 90 ? 23.900 2.480 -21.383 1.00 93.00 90 ASN A N 1
ATOM 683 C CA . ASN A 1 90 ? 24.648 3.606 -20.839 1.00 93.00 90 ASN A CA 1
ATOM 684 C C . ASN A 1 90 ? 23.834 4.300 -19.715 1.00 93.00 90 ASN A C 1
ATOM 686 O O . ASN A 1 90 ? 22.600 4.216 -19.690 1.00 93.00 90 ASN A O 1
ATOM 690 N N . PRO A 1 91 ? 24.477 5.024 -18.777 1.00 92.19 91 PRO A N 1
ATOM 691 C CA . PRO A 1 91 ? 23.781 5.579 -17.612 1.00 92.19 91 PRO A CA 1
ATOM 692 C C . PRO A 1 91 ? 22.634 6.549 -17.938 1.00 92.19 91 PRO A C 1
ATOM 694 O O . PRO A 1 91 ? 21.668 6.640 -17.177 1.00 92.19 91 PRO A O 1
ATOM 697 N N . THR A 1 92 ? 22.733 7.294 -19.041 1.00 93.06 92 THR A N 1
ATOM 698 C CA . THR A 1 92 ? 21.709 8.264 -19.460 1.00 93.06 92 THR A CA 1
ATOM 699 C C . THR A 1 92 ? 20.488 7.550 -20.026 1.00 93.06 92 THR A C 1
ATOM 701 O O . THR A 1 92 ? 19.364 7.833 -19.614 1.00 93.06 92 THR A O 1
ATOM 704 N N . GLU A 1 93 ? 20.714 6.586 -20.914 1.00 91.19 93 GLU A N 1
ATOM 705 C CA . GLU A 1 93 ? 19.691 5.716 -21.488 1.00 91.19 93 GLU A CA 1
ATOM 706 C C . GLU A 1 93 ? 18.966 4.924 -20.401 1.00 91.19 93 GLU A C 1
ATOM 708 O O . GLU A 1 93 ? 17.738 4.944 -20.345 1.00 91.19 93 GLU A O 1
ATOM 713 N N . TYR A 1 94 ? 19.705 4.341 -19.453 1.00 92.25 94 TYR A N 1
ATOM 714 C CA . TYR A 1 94 ? 19.127 3.645 -18.305 1.00 92.25 94 TYR A CA 1
ATOM 715 C C . TYR A 1 94 ? 18.150 4.533 -17.522 1.00 92.25 94 TYR A C 1
ATOM 717 O O . TYR A 1 94 ? 17.012 4.141 -17.264 1.00 92.25 94 TYR A O 1
ATOM 725 N N . LYS A 1 95 ? 18.563 5.762 -17.175 1.00 93.88 95 LYS A N 1
ATOM 726 C CA . LYS A 1 95 ? 17.702 6.716 -16.455 1.00 93.88 95 LYS A CA 1
ATOM 727 C C . LYS A 1 95 ? 16.456 7.084 -17.262 1.00 93.88 95 LYS A C 1
ATOM 729 O O . LYS A 1 95 ? 15.372 7.182 -16.689 1.00 93.88 95 LYS A O 1
ATOM 734 N N . GLN A 1 96 ? 16.595 7.283 -18.572 1.00 93.38 96 GLN A N 1
ATOM 735 C CA . GLN A 1 96 ? 15.467 7.596 -19.451 1.00 93.38 96 GLN A CA 1
ATOM 736 C C . GLN A 1 96 ? 14.488 6.423 -19.563 1.00 93.38 96 GLN A C 1
ATOM 738 O O . GLN A 1 96 ? 13.282 6.636 -19.461 1.00 93.38 96 GLN A O 1
ATOM 743 N N . MET A 1 97 ? 14.982 5.193 -19.714 1.00 91.75 97 MET A N 1
ATOM 744 C CA . MET A 1 97 ? 14.152 3.988 -19.795 1.00 91.75 97 MET A CA 1
ATOM 745 C C . MET A 1 97 ? 13.410 3.716 -18.486 1.00 91.75 97 MET A C 1
ATOM 747 O O . MET A 1 97 ? 12.211 3.461 -18.523 1.00 91.75 97 MET A O 1
ATOM 751 N N . VAL A 1 98 ? 14.079 3.854 -17.335 1.00 94.62 98 VAL A N 1
ATOM 752 C CA . VAL A 1 98 ? 13.427 3.740 -16.018 1.00 94.62 98 VAL A CA 1
ATOM 753 C C . VAL A 1 98 ? 12.314 4.778 -15.886 1.00 94.62 98 VAL A C 1
ATOM 755 O O . VAL A 1 98 ? 11.198 4.432 -15.514 1.00 94.62 98 VAL A O 1
ATOM 758 N N . LYS A 1 99 ? 12.580 6.040 -16.248 1.00 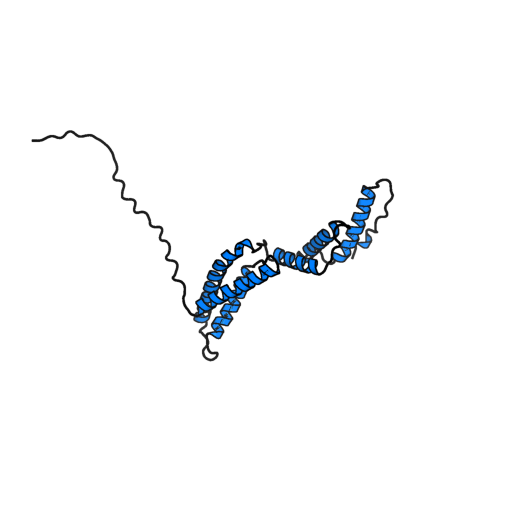94.44 99 LYS A N 1
ATOM 759 C CA . LYS A 1 99 ? 11.570 7.105 -16.187 1.00 94.44 99 LYS A CA 1
ATOM 760 C C . LYS A 1 99 ? 10.372 6.823 -17.101 1.00 94.44 99 LYS A C 1
ATOM 762 O O . LYS A 1 99 ? 9.240 7.049 -16.688 1.00 94.44 99 LYS A O 1
ATOM 767 N N . ARG A 1 100 ? 10.612 6.327 -18.321 1.00 93.00 100 ARG A N 1
ATOM 768 C CA . ARG A 1 100 ? 9.550 5.945 -19.270 1.00 93.00 100 ARG A CA 1
ATOM 769 C C . ARG A 1 100 ? 8.706 4.789 -18.743 1.00 93.00 100 ARG A C 1
ATOM 771 O O . ARG A 1 100 ? 7.487 4.867 -18.814 1.00 93.00 100 ARG A O 1
ATOM 778 N N . TRP A 1 101 ? 9.345 3.763 -18.180 1.00 94.88 101 TRP A N 1
ATOM 779 C CA . TRP A 1 101 ? 8.646 2.624 -17.586 1.00 94.88 101 TRP A CA 1
ATOM 780 C C . TRP A 1 101 ? 7.749 3.073 -16.429 1.00 94.88 101 TRP A C 1
ATOM 782 O O . TRP A 1 101 ? 6.562 2.773 -16.434 1.00 94.88 101 TRP A O 1
ATOM 792 N N . VAL A 1 102 ? 8.286 3.855 -15.480 1.00 95.31 102 VAL A N 1
ATOM 793 C CA . VAL A 1 102 ? 7.511 4.352 -14.326 1.00 95.31 102 VAL A CA 1
ATOM 794 C C . VAL A 1 102 ? 6.334 5.207 -14.785 1.00 95.31 102 VAL A C 1
ATOM 796 O O . VAL A 1 102 ? 5.232 5.031 -14.281 1.00 95.31 102 VAL A O 1
ATOM 799 N N . ALA A 1 103 ? 6.535 6.092 -15.764 1.00 94.06 103 ALA A N 1
ATOM 800 C CA . ALA A 1 103 ? 5.452 6.917 -16.293 1.00 94.06 103 ALA A CA 1
ATOM 801 C C . ALA A 1 103 ? 4.321 6.068 -16.899 1.00 94.06 103 ALA A C 1
ATOM 803 O O . ALA A 1 103 ? 3.165 6.282 -16.553 1.00 94.06 103 ALA A O 1
ATOM 804 N N . ALA A 1 104 ? 4.655 5.079 -17.737 1.00 94.06 104 ALA A N 1
ATOM 805 C CA . ALA A 1 104 ? 3.665 4.198 -18.358 1.00 94.06 104 ALA A CA 1
ATOM 806 C C . ALA A 1 104 ? 2.934 3.310 -17.334 1.00 94.06 104 ALA A C 1
ATOM 808 O O . ALA A 1 104 ? 1.727 3.115 -17.451 1.00 94.06 104 ALA A O 1
ATOM 809 N N . TYR A 1 105 ? 3.646 2.803 -16.319 1.00 96.12 105 TYR A N 1
ATOM 810 C CA . TYR A 1 105 ? 3.040 2.052 -15.216 1.00 96.12 105 TYR A CA 1
ATOM 811 C C . TYR A 1 105 ? 2.062 2.924 -14.425 1.00 96.12 105 TYR A C 1
ATOM 813 O O . TYR A 1 105 ? 0.916 2.533 -14.242 1.00 96.12 105 TYR A O 1
ATOM 821 N N . MET A 1 106 ? 2.491 4.111 -13.979 1.00 94.50 106 MET A N 1
ATOM 822 C CA . MET A 1 106 ? 1.665 4.987 -13.141 1.00 94.50 106 MET A CA 1
ATOM 823 C C . MET A 1 106 ? 0.440 5.506 -13.894 1.00 94.50 106 MET A C 1
ATOM 825 O O . MET A 1 106 ? -0.635 5.584 -13.311 1.00 94.50 106 MET A O 1
ATOM 829 N N . GLU A 1 107 ? 0.585 5.831 -15.182 1.00 93.50 107 GLU A N 1
ATOM 830 C CA . GLU A 1 107 ? -0.533 6.222 -16.046 1.00 93.50 107 GLU A CA 1
ATOM 831 C C . GLU A 1 107 ? -1.604 5.122 -16.088 1.00 93.50 107 GLU A C 1
ATOM 833 O O . GLU A 1 107 ? -2.752 5.381 -15.724 1.00 93.50 107 GLU A O 1
ATOM 838 N N . GLN A 1 108 ? -1.212 3.885 -16.421 1.00 94.25 108 GLN A N 1
ATOM 839 C CA . GLN A 1 108 ? -2.143 2.755 -16.469 1.00 94.25 108 GLN A CA 1
ATOM 840 C C . GLN A 1 108 ? -2.716 2.428 -15.088 1.00 94.25 108 GLN A C 1
ATOM 842 O O . GLN A 1 108 ? -3.914 2.208 -14.952 1.00 94.25 108 GLN A O 1
ATOM 847 N N . PHE A 1 109 ? -1.884 2.415 -14.044 1.00 93.94 109 PHE A N 1
ATOM 848 C CA . PHE A 1 109 ? -2.329 2.097 -12.691 1.00 93.94 109 PHE A CA 1
ATOM 849 C C . PHE A 1 109 ? -3.372 3.104 -12.203 1.00 93.94 109 PHE A C 1
ATOM 851 O O . PHE A 1 109 ? -4.364 2.710 -11.601 1.00 93.94 109 PHE A O 1
ATOM 858 N N . VAL A 1 110 ? -3.184 4.402 -12.466 1.00 91.12 110 VAL A N 1
ATOM 859 C CA . VAL A 1 110 ? -4.157 5.442 -12.097 1.00 91.12 110 VAL A CA 1
ATOM 860 C C . VAL A 1 110 ? -5.465 5.277 -12.864 1.00 91.12 110 VAL A C 1
ATOM 862 O O . VAL A 1 110 ? -6.524 5.445 -12.262 1.00 91.12 110 VAL A O 1
ATOM 865 N N . GLU A 1 111 ? -5.409 4.945 -14.154 1.00 91.81 111 GLU A N 1
ATOM 866 C CA . GLU A 1 111 ? -6.599 4.670 -14.965 1.00 91.81 111 GLU A CA 1
ATOM 867 C C . GLU A 1 111 ? -7.389 3.478 -14.402 1.00 91.81 111 GLU A C 1
ATOM 869 O O . GLU A 1 111 ? -8.561 3.614 -14.051 1.00 91.81 111 GLU A O 1
ATOM 874 N N . GLU A 1 112 ? -6.725 2.342 -14.197 1.00 90.38 112 GLU A N 1
ATOM 875 C CA . GLU A 1 112 ? -7.337 1.119 -13.666 1.00 90.38 112 GLU A CA 1
ATOM 876 C C . GLU A 1 112 ? -7.818 1.286 -12.213 1.00 90.38 112 GLU A C 1
ATOM 878 O O . GLU A 1 112 ? -8.885 0.799 -11.823 1.00 90.38 112 GLU A O 1
ATOM 883 N N . ARG A 1 113 ? -7.086 2.053 -11.392 1.00 89.62 113 ARG A N 1
ATOM 884 C CA . ARG A 1 113 ? -7.468 2.378 -10.008 1.00 89.62 113 ARG A CA 1
ATOM 885 C C . ARG A 1 113 ? -8.822 3.084 -9.939 1.00 89.62 113 ARG A C 1
ATOM 887 O O . ARG A 1 113 ? -9.540 2.914 -8.951 1.00 89.62 113 ARG A O 1
ATOM 894 N N . GLN A 1 114 ? -9.209 3.856 -10.958 1.00 87.38 114 GLN A N 1
ATOM 895 C CA . GLN A 1 114 ? -10.524 4.508 -10.984 1.00 87.38 114 GLN A CA 1
ATOM 896 C C . GLN A 1 114 ? -11.665 3.485 -10.983 1.00 87.38 114 GLN A C 1
ATOM 898 O O . GLN A 1 114 ? -12.685 3.726 -10.330 1.00 87.38 114 GLN A O 1
ATOM 903 N N . ALA A 1 115 ? -11.478 2.326 -11.623 1.00 84.69 115 ALA A N 1
ATOM 904 C CA . ALA A 1 115 ? -12.478 1.262 -11.673 1.00 84.69 115 ALA A CA 1
ATOM 905 C C . ALA A 1 115 ? -12.755 0.647 -10.290 1.00 84.69 115 ALA A C 1
ATOM 907 O O . ALA A 1 115 ? -13.894 0.289 -9.995 1.00 84.69 115 ALA A O 1
ATOM 908 N N . ILE A 1 116 ? -11.740 0.591 -9.421 1.00 82.38 116 ILE A N 1
ATOM 909 C CA . ILE A 1 116 ? -11.829 0.026 -8.061 1.00 82.38 116 ILE A CA 1
ATOM 910 C C . ILE A 1 116 ? -11.953 1.091 -6.965 1.00 82.38 116 ILE A C 1
ATOM 912 O O . ILE A 1 116 ? -11.955 0.779 -5.777 1.00 82.38 116 ILE A O 1
ATOM 916 N N . SER A 1 117 ? -12.063 2.366 -7.344 1.00 80.12 117 SER A N 1
ATOM 917 C CA . SER A 1 117 ? -12.016 3.507 -6.420 1.00 80.12 117 SER A CA 1
ATOM 918 C C . SER A 1 117 ? -13.062 3.462 -5.303 1.00 80.12 117 SER A C 1
ATOM 920 O O . SER A 1 117 ? -12.794 3.941 -4.204 1.00 80.12 117 SER A O 1
ATOM 922 N N . LYS A 1 118 ? -14.232 2.865 -5.555 1.00 76.50 118 LYS A N 1
ATOM 923 C CA . LYS A 1 118 ? -15.320 2.727 -4.571 1.00 76.50 118 LYS A CA 1
ATOM 924 C C . LYS A 1 118 ? -14.978 1.780 -3.421 1.00 76.50 118 LYS A C 1
ATOM 926 O O . LYS A 1 118 ? -15.499 1.956 -2.324 1.00 76.50 118 LYS A O 1
ATOM 931 N N . ASP A 1 119 ? -14.104 0.813 -3.678 1.00 71.75 119 ASP A N 1
ATOM 932 C CA . ASP A 1 119 ? -13.727 -0.231 -2.727 1.00 71.75 119 ASP A CA 1
ATOM 933 C C . ASP A 1 119 ? 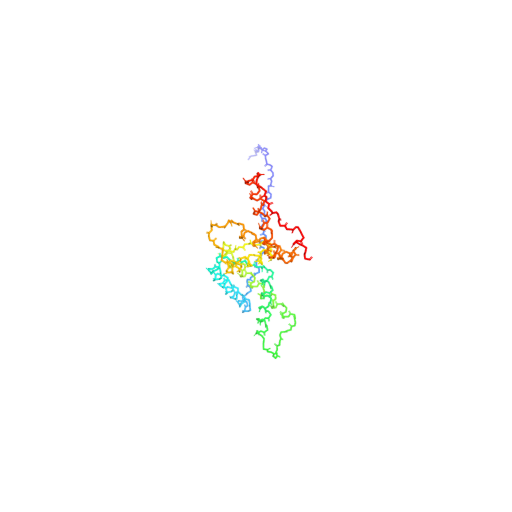-12.378 0.063 -2.041 1.00 71.75 119 ASP A C 1
ATOM 935 O O . ASP A 1 119 ? -11.960 -0.634 -1.109 1.00 71.75 119 ASP A O 1
ATOM 939 N N . LEU A 1 120 ? -11.702 1.138 -2.464 1.00 73.44 120 LEU A N 1
ATOM 940 C CA . LEU A 1 120 ? -10.492 1.645 -1.829 1.00 73.44 120 LEU A CA 1
ATOM 941 C C . LEU A 1 120 ? -10.842 2.517 -0.625 1.00 73.44 120 LEU A C 1
ATOM 943 O O . LEU A 1 120 ? -11.559 3.513 -0.728 1.00 73.44 120 LEU A O 1
ATOM 947 N N . LYS A 1 121 ? -10.268 2.186 0.535 1.00 68.88 121 LYS A N 1
ATOM 948 C CA . LYS A 1 121 ? -10.349 3.062 1.705 1.00 68.88 121 LYS A CA 1
ATOM 949 C C . LYS A 1 121 ? -9.223 4.077 1.655 1.00 68.88 121 LYS A C 1
ATOM 951 O O . LYS A 1 121 ? -8.048 3.711 1.678 1.00 68.88 121 LYS A O 1
ATOM 956 N N . SER A 1 122 ? -9.598 5.350 1.656 1.00 59.44 122 SER A N 1
ATOM 957 C CA . SER A 1 122 ? -8.662 6.442 1.888 1.00 59.44 122 SER A CA 1
ATOM 958 C C . SER A 1 122 ? -8.416 6.570 3.386 1.00 59.44 122 SER A C 1
ATOM 960 O O . SER A 1 122 ? -9.337 6.871 4.146 1.00 59.44 122 SER A O 1
ATOM 962 N N . LEU A 1 123 ? -7.175 6.346 3.808 1.00 61.28 123 LEU A N 1
ATOM 963 C CA . LEU A 1 123 ? -6.711 6.682 5.150 1.00 61.28 123 LEU A CA 1
ATOM 964 C C . LEU A 1 123 ? -5.813 7.924 5.052 1.00 61.28 123 LEU A C 1
ATOM 966 O O . LEU A 1 123 ? -5.123 8.084 4.046 1.00 61.28 123 LEU A O 1
ATOM 970 N N . PRO A 1 124 ? -5.873 8.837 6.037 1.00 52.50 124 PRO A N 1
ATOM 971 C CA . PRO A 1 124 ? -5.268 10.166 5.926 1.00 52.50 124 PRO A CA 1
ATOM 972 C C . PRO A 1 124 ? -3.735 10.148 5.892 1.00 52.50 124 PRO A C 1
ATOM 974 O O . PRO A 1 124 ? -3.136 11.058 5.327 1.00 52.50 124 PRO A O 1
ATOM 977 N N . ASP A 1 125 ? -3.102 9.138 6.489 1.00 62.78 125 ASP A N 1
ATOM 978 C CA . ASP A 1 125 ? -1.650 8.985 6.527 1.00 62.78 125 ASP A CA 1
ATOM 979 C C . ASP A 1 125 ? -1.232 7.519 6.765 1.00 62.78 125 ASP A C 1
ATOM 981 O O . ASP A 1 125 ? -2.054 6.647 7.067 1.00 62.78 125 ASP A O 1
ATOM 985 N N . ALA A 1 126 ? 0.071 7.244 6.644 1.00 66.31 126 ALA A N 1
ATOM 986 C CA . ALA A 1 126 ? 0.647 5.918 6.880 1.00 66.31 126 ALA A CA 1
ATOM 987 C C . ALA A 1 126 ? 0.436 5.412 8.320 1.00 66.31 126 ALA A C 1
ATOM 989 O O . ALA A 1 126 ? 0.342 4.206 8.543 1.00 66.31 126 ALA A O 1
ATOM 990 N N . LYS A 1 127 ? 0.303 6.312 9.307 1.00 64.31 127 LYS A N 1
ATOM 991 C CA . LYS A 1 127 ? 0.028 5.921 10.698 1.00 64.31 127 LYS A CA 1
ATOM 992 C C . LYS A 1 127 ? -1.385 5.366 10.837 1.00 64.31 127 LYS A C 1
ATOM 994 O O . LYS A 1 127 ? -1.581 4.358 11.505 1.00 64.31 127 LYS A O 1
ATOM 999 N N . ALA A 1 128 ? -2.363 5.978 10.177 1.00 62.34 128 ALA A N 1
ATOM 1000 C CA . ALA A 1 128 ? -3.730 5.485 10.129 1.00 62.34 128 ALA A CA 1
ATOM 1001 C C . ALA A 1 128 ? -3.816 4.124 9.420 1.00 62.34 128 ALA A C 1
ATOM 1003 O O . ALA A 1 128 ? -4.592 3.273 9.853 1.00 62.34 128 ALA A O 1
ATOM 1004 N N . VAL A 1 129 ? -2.994 3.888 8.387 1.00 65.81 129 VAL A N 1
ATOM 1005 C CA . VAL A 1 129 ? -2.855 2.563 7.750 1.00 65.81 129 VAL A CA 1
ATOM 1006 C C . VAL A 1 129 ? -2.314 1.532 8.739 1.00 65.81 129 VAL A C 1
ATOM 1008 O O . VAL A 1 129 ? -2.955 0.501 8.941 1.00 65.81 129 VAL A O 1
ATOM 1011 N N . ALA A 1 130 ? -1.198 1.833 9.409 1.00 65.44 130 ALA A N 1
ATOM 1012 C CA . ALA A 1 130 ? -0.596 0.942 10.401 1.00 65.44 130 ALA A CA 1
ATOM 1013 C C . ALA A 1 130 ? -1.566 0.622 11.552 1.00 65.44 130 ALA A C 1
ATOM 1015 O O . ALA A 1 130 ? -1.734 -0.537 11.925 1.00 65.44 130 ALA A O 1
ATOM 1016 N N . LEU A 1 131 ? -2.286 1.629 12.057 1.00 63.91 131 LEU A N 1
ATOM 1017 C CA . LEU A 1 131 ? -3.315 1.452 13.084 1.00 63.91 131 LEU A CA 1
ATOM 1018 C C . LEU A 1 131 ? -4.476 0.580 12.607 1.00 63.91 131 LEU A C 1
ATOM 1020 O O . LEU A 1 131 ? -4.948 -0.276 13.353 1.00 63.91 131 LEU A O 1
ATOM 1024 N N . ALA A 1 132 ? -4.941 0.777 11.373 1.00 65.81 132 ALA A N 1
ATOM 1025 C CA . ALA A 1 132 ? -6.006 -0.037 10.804 1.00 65.81 132 ALA A CA 1
ATOM 1026 C C . ALA A 1 132 ? -5.569 -1.498 10.623 1.00 65.81 132 ALA A C 1
ATOM 1028 O O . ALA A 1 132 ? -6.368 -2.401 10.871 1.00 65.81 132 ALA A O 1
ATOM 1029 N N . GLN A 1 133 ? -4.320 -1.735 10.218 1.00 66.94 133 GLN A N 1
ATOM 1030 C CA . GLN A 1 133 ? -3.752 -3.076 10.111 1.00 66.94 133 GLN A CA 1
ATOM 1031 C C . GLN A 1 133 ? -3.619 -3.734 11.488 1.00 66.94 133 GLN A C 1
ATOM 1033 O O . GLN A 1 133 ? -4.149 -4.826 11.691 1.00 66.94 133 GLN A O 1
ATOM 1038 N N . LYS A 1 134 ? -3.038 -3.031 12.465 1.00 66.38 134 LYS A N 1
ATOM 1039 C CA . LYS A 1 134 ? -2.929 -3.503 13.850 1.00 66.38 134 LYS A CA 1
ATOM 1040 C C . LYS A 1 134 ? -4.292 -3.828 14.456 1.00 66.38 134 LYS A C 1
ATOM 1042 O O . LYS A 1 134 ? -4.460 -4.882 15.047 1.00 66.38 134 LYS A O 1
ATOM 1047 N N . ALA A 1 135 ? -5.310 -2.997 14.223 1.00 64.12 135 ALA A N 1
ATOM 1048 C CA . ALA A 1 135 ? -6.671 -3.271 14.687 1.00 64.12 135 ALA A CA 1
ATOM 1049 C C . ALA A 1 135 ? -7.266 -4.561 14.086 1.00 64.12 135 ALA A C 1
ATOM 1051 O O . ALA A 1 135 ? -8.060 -5.243 14.739 1.00 64.12 135 ALA A O 1
ATOM 1052 N N . ARG A 1 136 ? -6.901 -4.922 12.847 1.00 67.19 136 ARG A N 1
ATOM 1053 C CA . ARG A 1 136 ? -7.306 -6.200 12.234 1.00 67.19 136 ARG A CA 1
ATOM 1054 C C . ARG A 1 136 ? -6.568 -7.375 12.865 1.00 67.19 136 ARG A C 1
ATOM 1056 O O . ARG A 1 136 ? -7.205 -8.382 13.160 1.00 67.19 136 ARG A O 1
ATOM 1063 N N . GLU A 1 137 ? -5.265 -7.240 13.086 1.00 66.50 137 GLU A N 1
ATOM 1064 C CA . GLU A 1 137 ? -4.445 -8.252 13.761 1.00 66.50 137 GLU A CA 1
ATOM 1065 C C . GLU A 1 137 ? -4.934 -8.486 15.199 1.00 66.50 137 GLU A C 1
ATOM 1067 O O . GLU A 1 137 ? -5.184 -9.626 15.595 1.00 66.50 137 GLU A O 1
ATOM 1072 N N . ASP A 1 138 ? -5.207 -7.408 15.935 1.00 62.41 138 ASP A N 1
ATOM 1073 C CA . ASP A 1 138 ? -5.781 -7.430 17.278 1.00 62.41 138 ASP A CA 1
ATOM 1074 C C . ASP A 1 138 ? -7.156 -8.112 17.286 1.00 62.41 138 ASP A C 1
ATOM 1076 O O . ASP A 1 138 ? -7.433 -8.930 18.158 1.00 62.41 138 ASP A O 1
ATOM 1080 N N . LYS A 1 139 ? -8.012 -7.868 16.285 1.00 64.69 139 LYS A N 1
ATOM 1081 C CA . LYS A 1 139 ? -9.309 -8.559 16.166 1.00 64.69 139 LYS A CA 1
ATOM 1082 C C . LYS A 1 139 ? -9.164 -10.079 16.015 1.00 64.69 139 LYS A C 1
ATOM 1084 O O . LYS A 1 139 ? -10.034 -10.818 16.471 1.00 64.69 139 LYS A O 1
ATOM 1089 N N . VAL A 1 140 ? -8.112 -10.551 15.346 1.00 66.06 140 VAL A N 1
ATOM 1090 C CA . VAL A 1 140 ? -7.837 -11.990 15.193 1.00 66.06 140 VAL A CA 1
ATOM 1091 C C . VAL A 1 140 ? -7.241 -12.567 16.480 1.00 66.06 140 VAL A C 1
ATOM 1093 O O . VAL A 1 140 ? -7.584 -13.683 16.865 1.00 66.06 140 VAL A O 1
ATOM 1096 N N . LYS A 1 141 ? -6.373 -11.804 17.152 1.00 64.12 141 LYS A N 1
ATOM 1097 C CA . LYS A 1 141 ? -5.661 -12.209 18.370 1.00 64.12 141 LYS A CA 1
ATOM 1098 C C . LYS A 1 141 ? -6.554 -12.216 19.615 1.00 64.12 141 LYS A C 1
ATOM 1100 O O . LYS A 1 141 ? -6.455 -13.127 20.433 1.00 64.12 141 LYS A O 1
ATOM 1105 N N . TYR A 1 142 ? -7.418 -11.216 19.766 1.00 60.56 142 TYR A N 1
ATOM 1106 C CA . TYR A 1 142 ? -8.254 -11.019 20.946 1.00 60.56 142 TYR A CA 1
ATOM 1107 C C . TYR A 1 142 ? -9.704 -11.412 20.652 1.00 60.56 142 TYR A C 1
ATOM 1109 O O . TYR A 1 142 ? -10.407 -10.778 19.865 1.00 60.56 142 TYR A O 1
ATOM 1117 N N . HIS A 1 143 ? -10.176 -12.464 21.320 1.00 55.59 143 HIS A N 1
ATOM 1118 C CA . HIS A 1 143 ? -11.569 -12.889 21.242 1.00 55.59 143 HIS A CA 1
ATOM 1119 C C . HIS A 1 143 ? -12.376 -12.195 22.343 1.00 55.59 143 HIS A C 1
ATOM 1121 O O . HIS A 1 143 ? -12.339 -12.592 23.507 1.00 55.59 143 HIS A O 1
ATOM 1127 N N . PHE A 1 144 ? -13.088 -11.127 21.988 1.00 54.56 144 PHE A N 1
ATOM 1128 C CA . PHE A 1 144 ? -13.928 -10.410 22.943 1.00 54.56 144 PHE A CA 1
ATOM 1129 C C . PHE A 1 144 ? -15.272 -11.134 23.109 1.00 54.56 144 PHE A C 1
ATOM 1131 O O . PHE A 1 144 ? -15.961 -11.349 22.106 1.00 54.56 144 PHE A O 1
ATOM 1138 N N . PRO A 1 145 ? -15.686 -11.498 24.337 1.00 50.53 145 PRO A N 1
ATOM 1139 C CA . PRO A 1 145 ? -16.994 -12.097 24.560 1.00 50.53 145 PRO A CA 1
ATOM 1140 C C . PRO A 1 145 ? -18.091 -11.112 24.149 1.00 50.53 145 PRO A C 1
ATOM 1142 O O . PRO A 1 145 ? -18.065 -9.934 24.507 1.00 50.53 145 PRO A O 1
ATOM 1145 N N . SER A 1 146 ? -19.067 -11.591 23.380 1.00 47.00 146 SER A N 1
ATOM 1146 C CA . SER A 1 146 ? -20.174 -10.765 22.915 1.00 47.00 146 SER A CA 1
ATOM 1147 C C . SER A 1 146 ? -21.003 -10.257 24.098 1.00 47.00 146 SER A C 1
ATOM 1149 O O . SER A 1 146 ? -21.673 -11.027 24.788 1.00 47.00 146 SER A O 1
ATOM 1151 N N . SER A 1 147 ? -21.029 -8.934 24.263 1.00 47.59 147 SER A N 1
ATOM 1152 C CA . SER A 1 147 ? -22.133 -8.153 24.846 1.00 47.59 147 SER A CA 1
ATOM 1153 C C . SER A 1 147 ? -22.513 -8.340 26.327 1.00 47.59 147 SER A C 1
ATOM 1155 O O . SER A 1 147 ? -23.454 -7.682 26.760 1.00 47.59 147 SER A O 1
ATOM 1157 N N . SER A 1 148 ? -21.810 -9.136 27.141 1.00 45.97 148 SER A N 1
ATOM 1158 C CA . SER A 1 148 ? -22.138 -9.285 28.580 1.00 45.97 148 SER A CA 1
ATOM 1159 C C . SER A 1 148 ? -21.107 -8.712 29.565 1.00 45.97 148 SER A C 1
ATOM 1161 O O . SER A 1 148 ? -21.390 -8.618 30.756 1.00 45.97 148 SER A O 1
ATOM 1163 N N . ARG A 1 149 ? -19.951 -8.249 29.078 1.00 47.12 149 ARG A N 1
ATOM 1164 C CA . ARG A 1 149 ? -19.022 -7.344 29.780 1.00 47.12 149 ARG A CA 1
ATOM 1165 C C . ARG A 1 149 ? -18.737 -6.195 28.813 1.00 47.12 149 ARG A C 1
ATOM 1167 O O . ARG A 1 149 ? -18.496 -6.462 27.641 1.00 47.12 149 ARG A O 1
ATOM 1174 N N . GLY A 1 150 ? -18.942 -4.953 29.248 1.00 48.28 150 GLY A N 1
ATOM 1175 C CA . GLY A 1 150 ? -19.296 -3.811 28.392 1.00 48.28 150 GLY A CA 1
ATOM 1176 C C . GLY A 1 150 ? -18.297 -3.408 27.284 1.00 48.28 150 GLY A C 1
ATOM 1177 O O . GLY A 1 150 ? -17.222 -3.987 27.153 1.00 48.28 150 GLY A O 1
ATOM 1178 N N . PRO A 1 151 ? -18.626 -2.367 26.488 1.00 51.25 151 PRO A N 1
ATOM 1179 C CA . PRO A 1 151 ? -17.835 -1.886 25.336 1.00 51.25 151 PRO A CA 1
ATOM 1180 C C . PRO A 1 151 ? -16.426 -1.367 25.683 1.00 51.25 151 PRO A C 1
ATOM 1182 O O . PRO A 1 151 ? -15.663 -0.996 24.790 1.00 51.25 151 PRO A O 1
ATOM 1185 N N . PHE A 1 152 ? -16.090 -1.334 26.969 1.00 53.59 152 PHE A N 1
ATOM 1186 C CA . PHE A 1 152 ? -14.847 -0.822 27.521 1.00 53.59 152 PHE A CA 1
ATOM 1187 C C . PHE A 1 152 ? -13.641 -1.640 27.031 1.00 53.59 152 PHE A C 1
ATOM 1189 O O . PHE A 1 152 ? -12.763 -1.083 26.387 1.00 53.59 152 PHE A O 1
ATOM 1196 N N . HIS A 1 153 ? -13.665 -2.978 27.092 1.00 63.41 153 HIS A N 1
ATOM 1197 C CA . HIS A 1 153 ? -12.491 -3.792 26.724 1.00 63.41 153 HIS A CA 1
ATOM 1198 C C . HIS A 1 153 ? -11.996 -3.625 25.271 1.00 63.41 153 HIS A C 1
ATOM 1200 O O . HIS A 1 153 ? -10.792 -3.651 25.026 1.00 63.41 153 HIS A O 1
ATOM 1206 N N . GLN A 1 154 ? -12.898 -3.432 24.300 1.00 60.09 154 GLN A N 1
ATOM 1207 C CA . GLN A 1 154 ? -12.509 -3.203 22.898 1.00 60.09 154 GLN A CA 1
ATOM 1208 C C . GLN A 1 154 ? -11.999 -1.781 22.664 1.00 60.09 154 GLN A C 1
ATOM 1210 O O . GLN A 1 154 ? -11.017 -1.580 21.950 1.00 60.09 154 GLN A O 1
ATOM 1215 N N . ARG A 1 155 ? -12.675 -0.790 23.257 1.00 60.22 155 ARG A N 1
ATOM 1216 C CA . ARG A 1 155 ? -12.279 0.615 23.150 1.00 60.22 155 ARG A CA 1
ATOM 1217 C C . ARG A 1 155 ? -10.929 0.850 23.816 1.00 60.22 155 ARG A C 1
ATOM 1219 O O . ARG A 1 155 ? -10.109 1.576 23.268 1.00 60.22 155 ARG A O 1
ATOM 1226 N N . ASP A 1 156 ? -10.693 0.207 24.947 1.00 64.88 156 ASP A N 1
ATOM 1227 C CA . ASP A 1 156 ? -9.498 0.409 25.749 1.00 64.88 156 ASP A CA 1
ATOM 1228 C C . ASP A 1 156 ? -8.280 -0.259 25.101 1.00 64.88 156 ASP A C 1
ATOM 1230 O O . ASP A 1 156 ? -7.233 0.378 25.000 1.00 64.88 156 ASP A O 1
ATOM 1234 N N . LEU A 1 157 ? -8.437 -1.453 24.507 1.00 66.38 157 LEU A N 1
ATOM 1235 C CA . LEU A 1 157 ? -7.401 -2.034 23.643 1.00 66.38 157 LEU A CA 1
ATOM 1236 C C . LEU A 1 157 ? -7.100 -1.120 22.441 1.00 66.38 157 LEU A C 1
ATOM 1238 O O . LEU A 1 157 ? -5.939 -0.873 22.131 1.00 66.38 157 LEU A O 1
ATOM 1242 N N . ALA A 1 158 ? -8.127 -0.561 21.790 1.00 64.62 158 ALA A N 1
ATOM 1243 C CA . ALA A 1 158 ? -7.932 0.354 20.664 1.00 64.62 158 ALA A CA 1
ATOM 1244 C C . ALA A 1 158 ? -7.182 1.636 21.073 1.00 64.62 158 ALA A C 1
ATOM 1246 O O . ALA A 1 158 ? -6.305 2.095 20.341 1.00 64.62 158 ALA A O 1
ATOM 1247 N N . VAL A 1 159 ? -7.486 2.197 22.249 1.00 67.81 159 VAL A N 1
ATOM 1248 C CA . VAL A 1 159 ? -6.773 3.352 22.818 1.00 67.81 159 VAL A CA 1
ATOM 1249 C C . VAL A 1 159 ? -5.318 2.995 23.108 1.00 67.81 159 VAL A C 1
ATOM 1251 O O . VAL A 1 159 ? -4.427 3.757 22.748 1.00 67.81 159 VAL A O 1
ATOM 1254 N N . VAL A 1 160 ? -5.051 1.830 23.694 1.00 68.50 160 VAL A N 1
ATOM 1255 C CA . VAL A 1 160 ? -3.686 1.379 23.998 1.00 68.50 160 VAL A CA 1
ATOM 1256 C C . VAL A 1 160 ? -2.872 1.119 22.748 1.00 68.50 160 VAL A C 1
ATOM 1258 O O . VAL A 1 160 ? -1.758 1.634 22.634 1.00 68.50 160 VAL A O 1
ATOM 1261 N N . SER A 1 161 ? -3.439 0.405 21.780 1.00 65.25 161 SER A N 1
ATOM 1262 C CA . SER A 1 161 ? -2.805 0.186 20.486 1.00 65.25 161 SER A CA 1
ATOM 1263 C C . SER A 1 161 ? -2.511 1.520 19.794 1.00 65.25 161 SER A C 1
ATOM 1265 O O . SER A 1 161 ? -1.406 1.685 19.280 1.00 65.25 161 SER A O 1
ATOM 1267 N N . ALA A 1 162 ? -3.422 2.500 19.864 1.00 65.50 162 ALA A N 1
ATOM 1268 C CA . ALA A 1 162 ? -3.205 3.841 19.320 1.00 65.50 162 ALA A CA 1
ATOM 1269 C C . ALA A 1 162 ? -2.095 4.622 20.039 1.00 65.50 162 ALA A C 1
ATOM 1271 O O . ALA A 1 162 ? -1.220 5.193 19.390 1.00 65.50 162 ALA A O 1
ATOM 1272 N N . LEU A 1 163 ? -2.099 4.637 21.371 1.00 69.12 163 LEU A N 1
ATOM 1273 C CA . LEU A 1 163 ? -1.095 5.338 22.174 1.00 69.12 163 LEU A CA 1
ATOM 1274 C C . LEU A 1 163 ? 0.306 4.731 22.013 1.00 69.12 163 LEU A C 1
ATOM 1276 O O . LEU A 1 163 ? 1.287 5.478 21.967 1.00 69.12 163 LEU A O 1
ATOM 1280 N N . HIS A 1 164 ? 0.391 3.405 21.883 1.00 68.38 164 HIS A N 1
ATOM 1281 C CA . HIS A 1 164 ? 1.636 2.690 21.615 1.00 68.38 164 HIS A CA 1
ATOM 1282 C C . HIS A 1 164 ? 2.208 3.043 20.234 1.00 68.38 164 HIS A C 1
ATOM 1284 O O . HIS A 1 164 ? 3.373 3.415 20.136 1.00 68.38 164 HIS A O 1
ATOM 1290 N N . GLU A 1 165 ? 1.397 2.989 19.170 1.00 66.75 165 GLU A N 1
ATOM 1291 C CA . GLU A 1 165 ? 1.849 3.341 17.808 1.00 66.75 165 GLU A CA 1
ATOM 1292 C C . GLU A 1 165 ? 2.235 4.818 17.665 1.00 66.75 165 GLU A C 1
ATOM 1294 O O . GLU A 1 165 ? 3.120 5.173 16.888 1.00 66.75 165 GLU A O 1
ATOM 1299 N N . LEU A 1 166 ? 1.604 5.707 18.434 1.00 65.69 166 LEU A N 1
ATOM 1300 C CA . LEU A 1 166 ? 1.983 7.119 18.474 1.00 65.69 166 LEU A CA 1
ATOM 1301 C C . LEU A 1 166 ? 3.256 7.378 19.299 1.00 65.69 166 LEU A C 1
ATOM 1303 O O . LEU A 1 166 ? 3.720 8.518 19.337 1.00 65.69 166 LEU A O 1
ATOM 1307 N N . GLY A 1 167 ? 3.823 6.353 19.946 1.00 63.31 167 GLY A N 1
ATOM 1308 C CA . GLY A 1 167 ? 5.017 6.461 20.787 1.00 63.31 167 GLY A CA 1
ATOM 1309 C C . GLY A 1 167 ? 4.804 7.302 22.048 1.00 63.31 167 GLY A C 1
ATOM 1310 O O . GLY A 1 167 ? 5.770 7.777 22.639 1.00 63.31 167 GLY A O 1
ATOM 1311 N N . LEU A 1 168 ? 3.547 7.525 22.444 1.00 64.69 168 LEU A N 1
ATOM 1312 C CA . LEU A 1 168 ? 3.199 8.427 23.542 1.00 64.69 168 LEU A CA 1
ATOM 1313 C C . LEU A 1 168 ? 3.343 7.765 24.911 1.00 64.69 168 LEU A C 1
ATOM 1315 O O . LEU A 1 168 ? 3.570 8.459 25.898 1.00 64.69 168 LEU A O 1
ATOM 1319 N N . CYS A 1 169 ? 3.208 6.443 24.982 1.00 61.66 169 CYS A N 1
ATOM 1320 C CA . CYS A 1 169 ? 3.323 5.682 26.220 1.00 61.66 169 CYS A CA 1
ATOM 1321 C C . CYS A 1 169 ? 3.823 4.261 25.919 1.00 61.66 169 CYS A C 1
ATOM 1323 O O . CYS A 1 169 ? 3.359 3.613 24.982 1.00 61.66 169 CYS A O 1
ATOM 1325 N N . GLN A 1 170 ? 4.755 3.778 26.739 1.00 58.72 170 GLN A N 1
ATOM 1326 C CA . GLN A 1 170 ? 5.256 2.400 26.738 1.00 58.72 170 GLN A CA 1
ATOM 1327 C C . GLN A 1 170 ? 4.698 1.684 27.985 1.00 58.72 170 GLN A C 1
ATOM 1329 O O . GLN A 1 170 ? 4.443 2.341 28.991 1.00 58.72 170 GLN A O 1
ATOM 1334 N N . ASN A 1 171 ? 4.486 0.363 27.922 1.00 62.38 171 ASN A N 1
ATOM 1335 C CA . ASN A 1 171 ? 3.933 -0.483 29.005 1.00 62.38 171 ASN A CA 1
ATOM 1336 C C . ASN A 1 171 ? 2.434 -0.298 29.337 1.00 62.38 171 ASN A C 1
ATOM 1338 O O . ASN A 1 171 ? 1.998 -0.593 30.444 1.00 62.38 171 ASN A O 1
ATOM 1342 N N . LEU A 1 172 ? 1.610 0.157 28.387 1.00 63.38 172 LEU A N 1
ATOM 1343 C CA . LEU A 1 172 ? 0.180 0.428 28.621 1.00 63.38 172 LEU A CA 1
ATOM 1344 C C . LEU A 1 172 ? -0.677 -0.802 28.962 1.00 63.38 172 LEU A C 1
ATOM 1346 O O . LEU A 1 172 ? -1.699 -0.642 29.624 1.00 63.38 172 LEU A O 1
ATOM 1350 N N . GLU A 1 173 ? -0.284 -2.003 28.536 1.00 57.41 173 GLU A N 1
ATOM 1351 C CA . GLU A 1 173 ? -1.021 -3.238 28.845 1.00 57.41 173 GLU A CA 1
ATOM 1352 C C . GLU A 1 173 ? -1.093 -3.494 30.363 1.00 57.41 173 GLU A C 1
ATOM 1354 O O . GLU A 1 173 ? -2.131 -3.908 30.866 1.00 57.41 173 GLU A O 1
ATOM 1359 N N . GLU A 1 174 ? -0.042 -3.143 31.111 1.00 61.03 174 GLU A N 1
ATOM 1360 C CA . GLU A 1 174 ? 0.029 -3.311 32.572 1.00 61.03 174 GLU A CA 1
ATOM 1361 C C . GLU A 1 174 ? -0.717 -2.199 33.340 1.00 61.03 174 GLU A C 1
ATOM 1363 O O . GLU A 1 174 ? -1.119 -2.368 34.493 1.00 61.03 174 GLU A O 1
ATOM 1368 N N . TYR A 1 175 ? -0.915 -1.042 32.700 1.00 59.91 175 TYR A N 1
ATOM 1369 C CA . TYR A 1 175 ? -1.690 0.074 33.248 1.00 59.91 175 TYR A CA 1
ATOM 1370 C C . TYR A 1 175 ? -3.187 -0.051 32.960 1.00 59.91 175 TYR A C 1
ATOM 1372 O O . TYR A 1 175 ? -3.988 0.461 33.736 1.00 59.91 175 TYR A O 1
ATOM 1380 N N . LEU A 1 176 ? -3.565 -0.731 31.877 1.00 66.38 176 LEU A N 1
ATOM 1381 C CA . LEU A 1 176 ? -4.952 -0.956 31.472 1.00 66.38 176 LEU A CA 1
ATOM 1382 C C . LEU A 1 176 ? -5.776 -1.643 32.556 1.00 66.38 176 LEU A C 1
ATOM 1384 O O . LEU A 1 176 ? -6.808 -1.109 32.949 1.00 66.38 176 LEU A O 1
ATOM 1388 N N . GLU A 1 177 ? -5.295 -2.782 33.064 1.00 63.94 177 GLU A N 1
ATOM 1389 C CA . GLU A 1 177 ? -5.987 -3.525 34.125 1.00 63.94 177 GLU A CA 1
ATOM 1390 C C . GLU A 1 177 ? -6.161 -2.651 35.373 1.00 63.94 177 GLU A C 1
ATOM 1392 O O . GLU A 1 177 ? -7.249 -2.566 35.934 1.00 63.94 177 GLU A O 1
ATOM 1397 N N . LYS A 1 178 ? -5.131 -1.878 35.738 1.00 64.44 178 LYS A N 1
ATOM 1398 C CA . LYS A 1 178 ? -5.188 -0.970 36.892 1.00 64.44 178 LYS A CA 1
ATOM 1399 C C . LYS A 1 178 ? -6.141 0.211 36.681 1.00 64.44 178 LYS A C 1
ATOM 1401 O O . LYS A 1 178 ? -6.752 0.684 37.636 1.00 64.44 178 LYS A O 1
ATOM 1406 N N . ILE A 1 179 ? -6.259 0.726 35.454 1.00 67.00 179 ILE A N 1
ATOM 1407 C CA . ILE A 1 179 ? -7.236 1.769 35.106 1.00 67.00 179 ILE A CA 1
ATOM 1408 C C . ILE A 1 179 ? -8.653 1.195 35.190 1.00 67.00 179 ILE A C 1
ATOM 1410 O O . ILE A 1 179 ? -9.530 1.859 35.740 1.00 67.00 179 ILE A O 1
ATOM 1414 N N . HIS A 1 180 ? -8.872 -0.026 34.692 1.00 69.75 180 HIS A N 1
ATOM 1415 C CA . HIS A 1 180 ? -10.161 -0.718 34.795 1.00 69.75 180 HIS A CA 1
ATOM 1416 C C . HIS A 1 180 ? -10.580 -0.917 36.246 1.00 69.75 180 HIS A C 1
ATOM 1418 O O . HIS A 1 180 ? -11.691 -0.526 36.591 1.00 69.75 180 HIS A O 1
ATOM 1424 N N . ASP A 1 181 ? -9.671 -1.368 37.112 1.00 67.94 181 ASP A N 1
ATOM 1425 C CA . ASP A 1 181 ? -9.946 -1.520 38.545 1.00 67.94 181 ASP A CA 1
ATOM 1426 C C . ASP A 1 181 ? -10.417 -0.202 39.188 1.00 67.94 181 ASP A C 1
ATOM 1428 O O . ASP A 1 181 ? -11.382 -0.176 39.953 1.00 67.94 181 ASP A O 1
ATOM 1432 N N . TYR A 1 182 ? -9.780 0.928 38.858 1.00 67.06 182 TYR A N 1
ATOM 1433 C CA . TYR A 1 182 ? -10.202 2.239 39.366 1.00 67.06 182 TYR A CA 1
ATOM 1434 C C . TYR A 1 182 ? -11.549 2.698 38.813 1.00 67.06 182 TYR A C 1
ATOM 1436 O O . TYR A 1 182 ? -12.329 3.307 39.548 1.00 67.06 182 TYR A O 1
ATOM 1444 N N . VAL A 1 183 ? -11.806 2.460 37.525 1.00 68.44 183 VAL A N 1
ATOM 1445 C CA . VAL A 1 183 ? -13.076 2.820 36.885 1.00 68.44 183 VAL A CA 1
ATOM 1446 C C . VAL A 1 183 ? -14.216 2.012 37.497 1.00 68.44 183 VAL A C 1
ATOM 1448 O O . VAL A 1 183 ? -15.233 2.605 37.846 1.00 68.44 183 VAL A O 1
ATOM 1451 N N . ASP A 1 184 ? -14.026 0.713 37.723 1.00 65.69 184 ASP A N 1
ATOM 1452 C CA . ASP A 1 184 ? -15.027 -0.158 38.342 1.00 65.69 184 ASP A CA 1
ATOM 1453 C C . ASP A 1 184 ? -15.346 0.286 39.779 1.00 65.69 184 ASP A C 1
ATOM 1455 O O . ASP A 1 184 ? -16.516 0.430 40.145 1.00 65.69 184 ASP A O 1
ATOM 1459 N N . ILE A 1 185 ? -14.318 0.606 40.574 1.00 68.94 185 ILE A N 1
ATOM 1460 C CA . ILE A 1 185 ? -14.475 1.123 41.945 1.00 68.94 185 ILE A CA 1
ATOM 1461 C C . ILE A 1 185 ? -15.169 2.492 41.945 1.00 68.94 185 ILE A C 1
ATOM 1463 O O . ILE A 1 185 ? -16.029 2.755 42.790 1.00 68.94 185 ILE A O 1
ATOM 1467 N N . TYR A 1 186 ? -14.846 3.364 40.985 1.00 66.94 186 TYR A N 1
ATOM 1468 C CA . TYR A 1 186 ? -15.516 4.653 40.8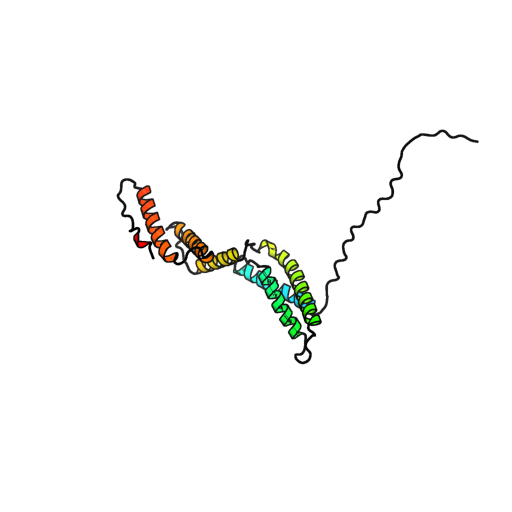25 1.00 66.94 186 TYR A CA 1
ATOM 1469 C C . TYR A 1 186 ? -16.984 4.487 40.418 1.00 66.94 186 TYR A C 1
ATOM 1471 O O . TYR A 1 186 ? -17.849 5.159 40.979 1.00 66.94 186 TYR A O 1
ATOM 1479 N N . GLU A 1 187 ? -17.293 3.594 39.475 1.00 64.62 187 GLU A N 1
ATOM 1480 C CA . GLU A 1 187 ? -18.671 3.291 39.086 1.00 64.62 187 GLU A CA 1
ATOM 1481 C C . GLU A 1 187 ? -19.474 2.726 40.262 1.00 64.62 187 GLU A C 1
ATOM 1483 O O . GLU A 1 187 ? -20.638 3.092 40.448 1.00 64.62 187 GLU A O 1
ATOM 1488 N N . GLU A 1 188 ? -18.870 1.860 41.077 1.00 63.75 188 GLU A N 1
ATOM 1489 C CA . GLU A 1 188 ? -19.502 1.311 42.274 1.00 63.75 188 GLU A CA 1
ATOM 1490 C C . GLU A 1 188 ? -19.762 2.395 43.329 1.00 63.75 188 GLU A C 1
ATOM 1492 O O . GLU A 1 188 ? -20.883 2.480 43.844 1.00 63.75 188 GLU A O 1
ATOM 1497 N N . ALA A 1 189 ? -18.781 3.271 43.581 1.00 65.50 189 ALA A N 1
ATOM 1498 C CA . ALA A 1 189 ? -18.927 4.435 44.455 1.00 65.50 189 ALA A CA 1
ATOM 1499 C C . ALA A 1 189 ? -20.022 5.389 43.953 1.00 65.50 189 ALA A C 1
ATOM 1501 O O . ALA A 1 189 ? -20.835 5.883 44.733 1.00 65.50 189 ALA A O 1
ATOM 1502 N N . PHE A 1 190 ? -20.076 5.628 42.641 1.00 69.06 190 PHE A N 1
ATOM 1503 C CA . PHE A 1 190 ? -21.070 6.490 42.008 1.00 69.06 190 PHE A CA 1
ATOM 1504 C C . PHE A 1 190 ? -22.484 5.904 42.113 1.00 69.06 190 PHE A C 1
ATOM 1506 O O . PHE A 1 190 ? -23.434 6.627 42.416 1.00 69.06 190 PHE A O 1
ATOM 1513 N N . ARG A 1 191 ? -22.641 4.591 41.895 1.00 66.12 191 ARG A N 1
ATOM 1514 C CA . ARG A 1 191 ? -23.935 3.897 42.016 1.00 66.12 191 ARG A CA 1
ATOM 1515 C C . ARG A 1 191 ? -24.391 3.759 43.470 1.00 66.12 191 ARG A C 1
ATOM 1517 O O . ARG A 1 191 ? -25.593 3.777 43.720 1.00 66.12 191 ARG A O 1
ATOM 1524 N N . ASN A 1 192 ? -23.462 3.626 44.418 1.00 69.12 192 ASN A N 1
ATOM 1525 C CA . ASN A 1 192 ? -23.747 3.413 45.839 1.00 69.12 192 ASN A CA 1
ATOM 1526 C C . ASN A 1 192 ? -22.957 4.384 46.738 1.00 69.12 192 ASN A C 1
ATOM 1528 O O . ASN A 1 192 ? -22.108 3.945 47.512 1.00 69.12 192 ASN A O 1
ATOM 1532 N N . PRO A 1 193 ? -23.277 5.690 46.733 1.00 66.56 193 PRO A N 1
ATOM 1533 C CA . PRO A 1 193 ? -22.464 6.717 47.395 1.00 66.56 193 PRO A CA 1
ATOM 1534 C C . PRO A 1 193 ? -22.398 6.609 48.928 1.00 66.56 193 PRO A C 1
ATOM 1536 O O . PRO A 1 193 ? -21.600 7.297 49.555 1.00 66.56 193 PRO A O 1
ATOM 1539 N N . GLN A 1 194 ? -23.240 5.775 49.551 1.00 67.88 194 GLN A N 1
ATOM 1540 C CA . GLN A 1 194 ? -23.221 5.522 50.998 1.00 67.88 194 GLN A CA 1
ATOM 1541 C C . GLN A 1 194 ? -22.384 4.301 51.407 1.00 67.88 194 GLN A C 1
ATOM 1543 O O . GLN A 1 194 ? -22.216 4.063 52.601 1.00 67.88 194 GLN A O 1
ATOM 1548 N N . LYS A 1 195 ? -21.884 3.508 50.450 1.00 67.88 195 LYS A N 1
ATOM 1549 C CA . LYS A 1 195 ? -21.005 2.372 50.738 1.00 67.88 195 LYS A CA 1
ATOM 1550 C C . LYS A 1 195 ? -19.550 2.808 50.636 1.00 67.88 195 LYS A C 1
ATOM 1552 O O . LYS A 1 195 ? -19.152 3.444 49.667 1.00 67.88 195 LYS A O 1
ATOM 1557 N N . GLU A 1 196 ? -18.767 2.445 51.643 1.00 69.50 196 GLU A N 1
ATOM 1558 C CA . GLU A 1 196 ? -17.321 2.628 51.617 1.00 69.50 196 GLU A CA 1
ATOM 1559 C C . GLU A 1 196 ? -16.712 1.656 50.600 1.00 69.50 196 GLU A C 1
ATOM 1561 O O . GLU A 1 196 ? -16.995 0.458 50.632 1.00 69.50 196 GLU A O 1
ATOM 1566 N N . VAL A 1 197 ? -15.909 2.187 49.679 1.00 71.81 197 VAL A N 1
ATOM 1567 C CA . VAL A 1 197 ? -15.241 1.414 48.626 1.00 71.81 197 VAL A CA 1
ATOM 1568 C C . VAL A 1 197 ? -13.740 1.480 48.865 1.00 71.81 197 VAL A C 1
ATOM 1570 O O . VAL A 1 197 ? -13.200 2.535 49.207 1.00 71.81 197 VAL A O 1
ATOM 1573 N N . THR A 1 198 ? -13.058 0.346 48.731 1.00 71.88 198 THR A N 1
ATOM 1574 C CA . THR A 1 198 ? -11.608 0.273 48.932 1.00 71.88 198 THR A CA 1
ATOM 1575 C C . THR A 1 198 ? -10.897 0.651 47.643 1.00 71.88 198 THR A C 1
ATOM 1577 O O . THR A 1 198 ? -10.965 -0.083 46.666 1.00 71.88 198 THR A O 1
ATOM 1580 N N . TRP A 1 199 ? -10.209 1.790 47.647 1.00 70.62 199 TRP A N 1
ATOM 1581 C CA . TRP A 1 199 ? -9.414 2.239 46.507 1.00 70.62 199 TRP A CA 1
ATOM 1582 C C . TRP A 1 199 ? -8.095 1.459 46.417 1.00 70.62 199 TRP A C 1
ATOM 1584 O O . TRP A 1 199 ? -7.504 1.160 47.460 1.00 70.62 199 TRP A O 1
ATOM 1594 N N . PRO A 1 200 ? -7.583 1.167 45.210 1.00 64.44 200 PRO A N 1
ATOM 1595 C CA . PRO A 1 200 ? -6.270 0.552 45.069 1.00 64.44 200 PRO A CA 1
ATOM 1596 C C . PRO A 1 200 ? -5.166 1.525 45.527 1.00 64.44 200 PRO A C 1
ATOM 1598 O O . PRO A 1 200 ? -5.375 2.738 45.605 1.00 64.44 200 PRO A O 1
ATOM 1601 N N . ASP A 1 201 ? -3.981 1.008 45.866 1.00 68.88 201 ASP A N 1
ATOM 1602 C CA . ASP A 1 201 ? -2.868 1.845 46.341 1.00 68.88 201 ASP A CA 1
ATOM 1603 C C . ASP A 1 201 ? -2.328 2.724 45.191 1.00 68.88 201 ASP A C 1
ATOM 1605 O O . ASP A 1 201 ? -1.839 2.177 44.195 1.00 68.88 201 ASP A O 1
ATOM 1609 N N . PRO A 1 202 ? -2.312 4.069 45.318 1.00 62.25 202 PRO A N 1
ATOM 1610 C CA . PRO A 1 202 ? -1.750 4.972 44.308 1.00 62.25 202 PRO A CA 1
ATOM 1611 C C . PRO A 1 202 ? -0.272 4.711 43.974 1.00 62.25 202 PRO A C 1
ATOM 1613 O O . PRO A 1 202 ? 0.232 5.168 42.947 1.00 62.25 202 PRO A O 1
ATOM 1616 N N . ARG A 1 203 ? 0.463 4.004 44.839 1.00 63.41 203 ARG A N 1
ATOM 1617 C CA . ARG A 1 203 ? 1.872 3.644 44.619 1.00 63.41 203 ARG A CA 1
ATOM 1618 C C . ARG A 1 203 ? 2.044 2.467 43.665 1.00 63.41 203 ARG A C 1
ATOM 1620 O O . ARG A 1 203 ? 3.127 2.322 43.110 1.00 63.41 203 ARG A O 1
ATOM 1627 N N . SER A 1 204 ? 0.990 1.690 43.412 1.00 56.97 204 SER A N 1
ATOM 1628 C CA . SER A 1 204 ? 0.998 0.587 42.440 1.00 56.97 204 SER A CA 1
ATOM 1629 C C . SER A 1 204 ? 1.184 1.044 40.980 1.00 56.97 204 SER A C 1
ATOM 1631 O O . SER A 1 204 ? 1.403 0.213 40.097 1.00 56.97 204 SER A O 1
ATOM 1633 N N . PHE A 1 205 ? 1.139 2.357 40.721 1.00 51.56 205 PHE A N 1
ATOM 1634 C CA . PHE A 1 205 ? 1.277 2.979 39.397 1.00 51.56 205 PHE A CA 1
ATOM 1635 C C . PHE A 1 205 ? 2.684 3.488 39.072 1.00 51.56 205 PHE A C 1
ATOM 1637 O O . PHE A 1 205 ? 2.928 3.917 37.943 1.00 51.56 205 PHE A O 1
ATOM 1644 N N . ARG A 1 206 ? 3.608 3.494 40.036 1.00 49.97 206 ARG A N 1
ATOM 1645 C CA . ARG A 1 206 ? 4.986 3.937 39.799 1.00 49.97 206 ARG A CA 1
ATOM 1646 C C . ARG A 1 206 ? 5.828 2.727 39.400 1.00 49.97 206 ARG A C 1
ATOM 1648 O O . ARG A 1 206 ? 6.151 1.918 40.266 1.00 49.97 206 ARG A O 1
ATOM 1655 N N . ALA A 1 207 ? 6.115 2.609 38.104 1.00 48.75 207 ALA A N 1
ATOM 1656 C CA . ALA A 1 207 ? 7.270 1.857 37.617 1.00 48.75 207 ALA A CA 1
ATOM 1657 C C . ALA A 1 207 ? 8.560 2.614 37.970 1.00 48.75 207 ALA A C 1
ATOM 1659 O O . ALA A 1 207 ? 8.524 3.870 37.945 1.00 48.75 207 ALA A O 1
#

Foldseek 3Di:
DDDDDDDDDDDDDDDPPPPPPPPPPPDPDQDPDPLLVVLLVVLVVVLVVVVVVCVVVVEDADDVVVVLVVLLVVQLVSQQVVDDPVDHDDPVVSVVSSVSSSVSNVVNNVVSCVVCVVSYDDDPDVLSVVLVVVLVVCPVVDDDPPDPPDPCVSVLVSVVSSCVSVVNDDPVVVVSVVVVLQVVQVVVCVVPVPDDGDRDDPCVPDD

Sequence (207 aa):
MIVVTSPDDFEQNEPIQLQRDTTRALQPAPDNSPLANQARIQAVDDIQEVQALIAKEGSVTILDAELEERALALAKLAVKSSYPPENPPNPTEYKQMVKRWVAAYMEQFVEERQAISKDLKSLPDAKAVALAQKAREDKVKYHFPSSSRGPFHQRDLAVVSALHELGLCQNLEEYLEKIHDYVDIYEEAFRNPQKEVTWPDPRSFRA

pLDDT: mean 71.12, std 17.5, range [25.89, 96.12]

Organism: NCBI:txid2778364